Protein AF-A0A9P5HE61-F1 (afdb_monomer)

InterPro domains:
  IPR021838 Protein of unknown function DUF3431 [PF11913] (14-128)

Organism: NCBI:txid595255

Structure (mmCIF, N/CA/C/O backbone):
data_AF-A0A9P5HE61-F1
#
_entry.id   AF-A0A9P5HE61-F1
#
loop_
_atom_site.group_PDB
_atom_site.id
_atom_site.type_symbol
_atom_site.label_atom_id
_atom_site.label_alt_id
_atom_site.label_comp_id
_atom_site.label_asym_id
_atom_site.label_entity_id
_atom_site.label_seq_id
_atom_site.pdbx_PDB_ins_code
_atom_site.Cartn_x
_atom_site.Cartn_y
_atom_site.Cartn_z
_atom_site.occupancy
_atom_site.B_iso_or_equiv
_atom_site.auth_seq_id
_atom_site.auth_comp_id
_atom_site.auth_asym_id
_atom_site.auth_atom_id
_atom_site.pdbx_PDB_model_num
ATOM 1 N N . MET A 1 1 ? -36.624 4.086 20.174 1.00 36.72 1 MET A N 1
ATOM 2 C CA . MET A 1 1 ? -35.809 4.697 19.101 1.00 36.72 1 MET A CA 1
ATOM 3 C C . MET A 1 1 ? -34.463 3.990 19.091 1.00 36.72 1 MET A C 1
ATOM 5 O O . MET A 1 1 ? -33.772 4.055 20.097 1.00 36.72 1 MET A O 1
ATOM 9 N N . LYS A 1 2 ? -34.122 3.234 18.037 1.00 43.03 2 LYS A N 1
ATOM 10 C CA . LYS A 1 2 ? -32.770 2.670 17.900 1.00 43.03 2 LYS A CA 1
ATOM 11 C C . LYS A 1 2 ? -31.849 3.812 17.482 1.00 43.03 2 LYS A C 1
ATOM 13 O O . LYS A 1 2 ? -32.108 4.442 16.460 1.00 43.03 2 LYS A O 1
ATOM 18 N N . ALA A 1 3 ? -30.834 4.103 18.292 1.00 45.00 3 ALA A N 1
ATOM 19 C CA . ALA A 1 3 ? -29.774 5.015 17.899 1.00 45.00 3 ALA A CA 1
ATOM 20 C C . ALA A 1 3 ? -29.178 4.508 16.580 1.00 45.00 3 ALA A C 1
ATOM 22 O O . ALA A 1 3 ? -28.823 3.333 16.465 1.00 45.00 3 ALA A O 1
ATOM 23 N N . CYS A 1 4 ? -29.120 5.377 15.573 1.00 54.44 4 CYS A N 1
ATOM 24 C CA . CYS A 1 4 ? -28.331 5.110 14.385 1.00 54.44 4 CYS A CA 1
ATOM 25 C C . CYS A 1 4 ? -26.876 5.105 14.866 1.00 54.44 4 CYS A C 1
ATOM 27 O O . CYS A 1 4 ? -26.342 6.165 15.189 1.00 54.44 4 CYS A O 1
ATOM 29 N N . LEU A 1 5 ? -26.277 3.921 15.038 1.00 54.44 5 LEU A N 1
ATOM 30 C CA . LEU A 1 5 ? -24.847 3.813 15.317 1.00 54.44 5 LEU A CA 1
ATOM 31 C C . LEU A 1 5 ? -24.134 4.595 14.213 1.00 54.44 5 LEU A C 1
ATOM 33 O O . LEU A 1 5 ? -24.304 4.287 13.031 1.00 54.44 5 LEU A O 1
ATOM 37 N N . ALA A 1 6 ? -23.405 5.646 14.591 1.00 53.69 6 ALA A N 1
ATOM 38 C CA . ALA A 1 6 ? -22.588 6.396 13.653 1.00 53.69 6 ALA A CA 1
ATOM 39 C C . ALA A 1 6 ? -21.708 5.397 12.892 1.00 53.69 6 ALA A C 1
ATOM 41 O O . ALA A 1 6 ? -21.076 4.537 13.510 1.00 53.69 6 ALA A O 1
ATOM 42 N N . ARG A 1 7 ? -21.706 5.466 11.553 1.00 59.59 7 ARG A N 1
ATOM 43 C CA . ARG A 1 7 ? -20.808 4.635 10.745 1.00 59.59 7 ARG A CA 1
ATOM 44 C C . ARG A 1 7 ? -19.387 4.872 11.245 1.00 59.59 7 ARG A C 1
ATOM 46 O O . ARG A 1 7 ? -18.908 6.002 11.187 1.00 59.59 7 ARG A O 1
ATOM 53 N N . ARG A 1 8 ? -18.736 3.816 11.737 1.00 64.06 8 ARG A N 1
ATOM 54 C CA . ARG A 1 8 ? -17.311 3.852 12.061 1.00 64.06 8 ARG A CA 1
ATOM 55 C C . ARG A 1 8 ? -16.571 4.260 10.785 1.00 64.06 8 ARG A C 1
ATOM 57 O O . ARG A 1 8 ? -16.833 3.701 9.719 1.00 64.06 8 ARG A O 1
ATOM 64 N N . ALA A 1 9 ? -15.738 5.292 10.868 1.00 66.88 9 ALA A N 1
ATOM 65 C CA . ALA A 1 9 ? -14.909 5.687 9.742 1.00 66.88 9 ALA A CA 1
ATOM 66 C C . ALA A 1 9 ? -13.843 4.603 9.549 1.00 66.88 9 ALA A C 1
ATOM 68 O O . ALA A 1 9 ? -12.951 4.461 10.379 1.00 66.88 9 ALA A O 1
ATOM 69 N N . ASN A 1 10 ? -13.975 3.824 8.478 1.00 83.50 10 ASN A N 1
ATOM 70 C CA . ASN A 1 10 ? -13.002 2.800 8.114 1.00 83.50 10 ASN A CA 1
ATOM 71 C C . ASN A 1 10 ? -11.831 3.490 7.409 1.00 83.50 10 ASN A C 1
ATOM 73 O O . ASN A 1 10 ? -11.852 3.653 6.180 1.00 83.50 10 ASN A O 1
ATOM 77 N N . TYR A 1 11 ? -10.872 3.979 8.192 1.00 92.00 11 TYR A N 1
ATOM 78 C CA . TYR A 1 11 ? -9.635 4.536 7.656 1.00 92.00 11 TYR A CA 1
ATOM 79 C C . TYR A 1 11 ? -8.771 3.429 7.069 1.00 92.00 11 TYR A C 1
ATOM 81 O O . TYR A 1 11 ? -8.757 2.302 7.565 1.00 92.00 11 TYR A O 1
ATOM 89 N N . VAL A 1 12 ? -8.068 3.761 5.995 1.00 94.50 12 VAL A N 1
ATOM 90 C CA . VAL A 1 12 ? -7.166 2.839 5.315 1.00 94.50 12 VAL A CA 1
ATOM 91 C C . VAL A 1 12 ? -5.730 3.247 5.581 1.00 94.50 12 VAL A C 1
ATOM 93 O O . VAL A 1 12 ? -5.369 4.411 5.408 1.00 94.50 12 VAL A O 1
ATOM 96 N N . THR A 1 13 ? -4.901 2.267 5.916 1.00 96.69 13 THR A N 1
ATOM 97 C CA . THR A 1 13 ? -3.447 2.409 5.886 1.00 96.69 13 THR A CA 1
ATOM 98 C C . THR A 1 13 ? -2.912 1.692 4.656 1.00 96.69 13 THR A C 1
ATOM 100 O O . THR A 1 13 ? -3.112 0.490 4.492 1.00 96.69 13 THR A O 1
ATOM 103 N N . VAL A 1 14 ? -2.249 2.428 3.767 1.00 96.12 14 VAL A N 1
ATOM 104 C CA . VAL A 1 14 ? -1.609 1.887 2.565 1.00 96.12 14 VAL A CA 1
ATOM 105 C C . VAL A 1 14 ? -0.126 1.689 2.839 1.00 96.12 14 VAL A C 1
ATOM 107 O O . VAL A 1 14 ? 0.597 2.659 3.053 1.00 96.12 14 VAL A O 1
ATOM 110 N N . ILE A 1 15 ? 0.319 0.440 2.813 1.00 96.06 15 ILE A N 1
ATOM 111 C CA . ILE A 1 15 ? 1.706 0.032 2.992 1.00 96.06 15 ILE A CA 1
ATOM 112 C C . ILE A 1 15 ? 2.296 -0.205 1.605 1.00 96.06 15 ILE A C 1
ATOM 114 O O . ILE A 1 15 ? 1.890 -1.119 0.881 1.00 96.06 15 ILE A O 1
ATOM 118 N N . VAL A 1 16 ? 3.242 0.652 1.234 1.00 94.00 16 VAL A N 1
ATOM 119 C CA . VAL A 1 16 ? 3.862 0.675 -0.087 1.00 94.00 16 VAL A CA 1
ATOM 120 C C . VAL A 1 16 ? 5.269 0.098 0.002 1.00 94.00 16 VAL A C 1
ATOM 122 O O . VAL A 1 16 ? 6.129 0.659 0.682 1.00 94.00 16 VAL A O 1
ATOM 125 N N . ALA A 1 17 ? 5.505 -0.998 -0.716 1.00 92.50 17 ALA A N 1
ATOM 126 C CA . ALA A 1 17 ? 6.843 -1.507 -0.983 1.00 92.50 17 ALA A CA 1
ATOM 127 C C . ALA A 1 17 ? 7.402 -0.797 -2.218 1.00 92.50 17 ALA A C 1
ATOM 129 O O . ALA A 1 17 ? 6.959 -1.059 -3.330 1.00 92.50 17 ALA A O 1
ATOM 130 N N . ALA A 1 18 ? 8.329 0.135 -2.030 1.00 90.69 18 ALA A N 1
ATOM 131 C CA . ALA A 1 18 ? 8.931 0.918 -3.102 1.00 90.69 18 ALA A CA 1
ATOM 132 C C . ALA A 1 18 ? 10.418 0.586 -3.265 1.00 90.69 18 ALA A C 1
ATOM 134 O O . ALA A 1 18 ? 11.048 0.025 -2.370 1.00 90.69 18 ALA A O 1
ATOM 135 N N . ILE A 1 19 ? 10.990 0.982 -4.394 1.00 88.38 19 ILE A N 1
ATOM 136 C CA . ILE A 1 19 ? 12.438 1.138 -4.578 1.00 88.38 19 ILE A CA 1
ATOM 137 C C . ILE A 1 19 ? 12.780 2.613 -4.796 1.00 88.38 19 ILE A C 1
ATOM 139 O O . ILE A 1 19 ? 11.905 3.431 -5.067 1.00 88.38 19 ILE A O 1
ATOM 143 N N . SER A 1 20 ? 14.055 2.970 -4.699 1.00 87.75 20 SER A N 1
ATOM 144 C CA . SER A 1 20 ? 14.537 4.352 -4.765 1.00 87.75 20 SER A CA 1
ATOM 145 C C . SER A 1 20 ? 14.190 5.079 -6.070 1.00 87.75 20 SER A C 1
ATOM 147 O O . SER A 1 20 ? 14.127 6.307 -6.092 1.00 87.75 20 SER A O 1
ATOM 149 N N . SER A 1 21 ? 13.931 4.339 -7.153 1.00 87.38 21 SER A N 1
ATOM 150 C CA . SER A 1 21 ? 13.478 4.891 -8.434 1.00 87.38 21 SER A CA 1
ATOM 151 C C . SER A 1 21 ? 11.962 5.111 -8.536 1.00 87.38 21 SER A C 1
ATOM 153 O O . SER A 1 21 ? 11.504 5.646 -9.546 1.00 87.38 21 SER A O 1
ATOM 155 N N . ASP A 1 22 ? 11.172 4.677 -7.550 1.00 89.56 22 ASP A N 1
ATOM 156 C CA . ASP A 1 22 ? 9.726 4.900 -7.520 1.00 89.56 22 ASP A CA 1
ATOM 157 C C . ASP A 1 22 ? 9.376 6.323 -7.064 1.00 89.56 22 ASP A C 1
ATOM 159 O O . ASP A 1 22 ? 9.989 6.892 -6.165 1.00 89.56 22 ASP A O 1
ATOM 163 N N . ASP A 1 23 ? 8.311 6.884 -7.639 1.00 91.06 23 ASP A N 1
ATOM 164 C CA . ASP A 1 23 ? 7.772 8.192 -7.253 1.00 91.06 23 ASP A CA 1
ATOM 165 C C . ASP A 1 23 ? 6.576 8.022 -6.301 1.00 91.06 23 ASP A C 1
ATOM 167 O O . ASP A 1 23 ? 5.402 8.149 -6.679 1.00 91.06 23 ASP A O 1
ATOM 171 N N . SER A 1 24 ? 6.882 7.684 -5.047 1.00 89.12 24 SER A N 1
ATOM 172 C CA . SER A 1 24 ? 5.885 7.488 -3.986 1.00 89.12 24 SER A CA 1
ATOM 173 C C . SER A 1 24 ? 5.146 8.784 -3.628 1.00 89.12 24 SER A C 1
ATOM 175 O O . SER A 1 24 ? 3.950 8.749 -3.336 1.00 89.12 24 SER A O 1
ATOM 177 N N . THR A 1 25 ? 5.810 9.939 -3.752 1.00 91.12 25 THR A N 1
ATOM 178 C CA . THR A 1 25 ? 5.201 11.265 -3.539 1.00 91.12 25 THR A CA 1
ATOM 179 C C . THR A 1 25 ? 4.065 11.511 -4.526 1.00 91.12 25 THR A C 1
ATOM 181 O O . THR A 1 25 ? 2.963 11.906 -4.139 1.00 91.12 25 THR A O 1
ATOM 184 N N . LYS A 1 26 ? 4.292 11.241 -5.812 1.00 90.44 26 LYS A N 1
ATOM 185 C CA . LYS A 1 26 ? 3.249 11.385 -6.827 1.00 90.44 26 LYS A CA 1
ATOM 186 C C . LYS A 1 26 ? 2.141 10.354 -6.667 1.00 90.44 26 LYS A C 1
ATOM 188 O O . LYS A 1 26 ? 0.971 10.687 -6.852 1.00 90.44 26 LYS A O 1
ATOM 193 N N . LEU A 1 27 ? 2.481 9.121 -6.284 1.00 90.56 27 LEU A N 1
ATOM 194 C CA . LEU A 1 27 ? 1.485 8.098 -5.956 1.00 90.56 27 LEU A CA 1
ATOM 195 C C . LEU A 1 27 ? 0.567 8.571 -4.820 1.00 90.56 27 LEU A C 1
ATOM 197 O O . LEU A 1 27 ? -0.652 8.453 -4.946 1.00 90.56 27 LEU A O 1
ATOM 201 N N . HIS A 1 28 ? 1.129 9.153 -3.755 1.00 91.50 28 HIS A N 1
ATOM 202 C CA . HIS A 1 28 ? 0.364 9.752 -2.661 1.00 91.50 28 HIS A CA 1
ATOM 203 C C . HIS A 1 28 ? -0.613 10.818 -3.169 1.00 91.50 28 HIS A C 1
ATOM 205 O O . HIS A 1 28 ? -1.818 10.706 -2.942 1.00 91.50 28 HIS A O 1
ATOM 211 N N . GLN A 1 29 ? -0.119 11.800 -3.925 1.00 91.62 29 GLN A N 1
ATOM 212 C CA . GLN A 1 29 ? -0.931 12.907 -4.445 1.00 91.62 29 GLN A CA 1
ATOM 213 C C . GLN A 1 29 ? -2.101 12.426 -5.315 1.00 91.62 29 GLN A C 1
ATOM 215 O O . GLN A 1 29 ? -3.211 12.944 -5.218 1.00 91.62 29 GLN A O 1
ATOM 220 N N . GLU A 1 30 ? -1.872 11.420 -6.157 1.00 92.50 30 GLU A N 1
ATOM 221 C CA . GLU A 1 30 ? -2.879 10.927 -7.100 1.00 92.50 30 GLU A CA 1
ATOM 222 C C . GLU A 1 30 ? -3.871 9.939 -6.481 1.00 92.50 30 GLU A C 1
ATOM 224 O O . GLU A 1 30 ? -4.972 9.763 -7.005 1.00 92.50 30 GLU A O 1
ATOM 229 N N . SER A 1 31 ? -3.497 9.273 -5.385 1.00 90.38 31 SER A N 1
ATOM 230 C CA . SER A 1 31 ? -4.354 8.288 -4.715 1.00 90.38 31 SER A CA 1
ATOM 231 C C . SER A 1 31 ? -5.632 8.905 -4.138 1.00 90.38 31 SER A C 1
ATOM 233 O O . SER A 1 31 ? -6.655 8.226 -4.017 1.00 90.38 31 SER A O 1
ATOM 235 N N . GLY A 1 32 ? -5.603 10.204 -3.818 1.00 88.06 32 GLY A N 1
ATOM 236 C CA . GLY A 1 32 ? -6.736 10.903 -3.219 1.00 88.06 32 GLY A CA 1
ATOM 237 C C . GLY A 1 32 ? -7.160 10.285 -1.886 1.00 88.06 32 GLY A C 1
ATOM 238 O O . GLY A 1 32 ? -8.360 10.188 -1.627 1.00 88.06 32 GLY A O 1
ATOM 239 N N . LEU A 1 33 ? -6.187 9.821 -1.089 1.00 91.75 33 LEU A N 1
ATOM 240 C CA . LEU A 1 33 ? -6.414 9.354 0.279 1.00 91.75 33 LEU A CA 1
ATOM 241 C C . LEU A 1 33 ? -7.247 10.381 1.049 1.00 91.75 33 LEU A C 1
ATOM 243 O O . LEU A 1 33 ? -7.017 11.590 0.959 1.00 91.75 33 LEU A O 1
ATOM 247 N N . ARG A 1 34 ? -8.263 9.898 1.766 1.00 90.12 34 ARG A N 1
ATOM 248 C CA . ARG A 1 34 ? -9.191 10.766 2.494 1.00 90.12 34 ARG A CA 1
ATOM 249 C C . ARG A 1 34 ? -8.506 11.281 3.753 1.00 90.12 34 ARG A C 1
ATOM 251 O O . ARG A 1 34 ? -7.555 10.685 4.250 1.00 90.12 34 ARG A O 1
ATOM 258 N N . THR A 1 35 ? -9.046 12.351 4.327 1.00 88.69 35 THR A N 1
ATOM 259 C CA . THR A 1 35 ? -8.633 12.805 5.657 1.00 88.69 35 THR A CA 1
ATOM 260 C C . THR A 1 35 ? -8.749 11.655 6.662 1.00 88.69 35 THR A C 1
ATOM 262 O O . THR A 1 35 ? -9.840 11.122 6.855 1.00 88.69 35 THR A O 1
ATOM 265 N N . GLY A 1 36 ? -7.627 11.289 7.286 1.00 89.75 36 GLY A N 1
ATOM 266 C CA . GLY A 1 36 ? -7.514 10.181 8.241 1.00 89.75 36 GLY A CA 1
ATOM 267 C C . GLY A 1 36 ? -6.980 8.872 7.650 1.00 89.75 36 GLY A C 1
ATOM 268 O O . GLY A 1 36 ? -6.517 8.027 8.411 1.00 89.75 36 GLY A O 1
ATOM 269 N N . ASP A 1 37 ? -6.971 8.710 6.323 1.00 93.88 37 ASP A N 1
ATOM 270 C CA . ASP A 1 37 ? -6.235 7.614 5.690 1.00 93.88 37 ASP A CA 1
ATOM 271 C C . ASP A 1 37 ? -4.719 7.907 5.724 1.00 93.88 37 ASP A C 1
ATOM 273 O O . ASP A 1 37 ? -4.291 9.064 5.699 1.00 93.88 37 ASP A O 1
ATOM 277 N N . THR A 1 38 ? -3.895 6.858 5.773 1.00 94.56 38 THR A N 1
ATOM 278 C CA . THR A 1 38 ? -2.433 6.961 5.926 1.00 94.56 38 THR A CA 1
ATOM 279 C C . THR A 1 38 ? -1.707 6.220 4.806 1.00 94.56 38 THR A C 1
ATOM 281 O O . THR A 1 38 ? -2.174 5.187 4.329 1.00 94.56 38 THR A O 1
ATOM 284 N N . GLN A 1 39 ? -0.538 6.723 4.403 1.00 94.00 39 GLN A N 1
ATOM 285 C CA . GLN A 1 39 ? 0.398 6.007 3.539 1.00 94.00 39 GLN A CA 1
ATOM 286 C C . GLN A 1 39 ? 1.737 5.838 4.255 1.00 94.00 39 GLN A C 1
ATOM 288 O O . GLN A 1 39 ? 2.300 6.812 4.747 1.00 94.00 39 GLN A O 1
ATOM 293 N N . ILE A 1 40 ? 2.241 4.608 4.278 1.00 93.94 40 ILE A N 1
ATOM 294 C CA . ILE A 1 40 ? 3.536 4.236 4.844 1.00 93.94 40 ILE A CA 1
ATOM 295 C C . ILE A 1 40 ? 4.360 3.642 3.708 1.00 93.94 40 ILE A C 1
ATOM 297 O O . ILE A 1 40 ? 3.906 2.723 3.029 1.00 93.94 40 ILE A O 1
ATOM 301 N N . VAL A 1 41 ? 5.551 4.187 3.477 1.00 92.12 41 VAL A N 1
ATOM 302 C CA . VAL A 1 41 ? 6.407 3.804 2.351 1.00 92.12 41 VAL A CA 1
ATOM 303 C C . VAL A 1 41 ? 7.704 3.232 2.893 1.00 92.12 41 VAL A C 1
ATOM 305 O O . VAL A 1 41 ? 8.440 3.928 3.587 1.00 92.12 41 VAL A O 1
ATOM 308 N N . TYR A 1 42 ? 7.992 1.985 2.537 1.00 90.38 42 TYR A N 1
ATOM 309 C CA . TYR A 1 42 ? 9.291 1.364 2.765 1.00 90.38 42 TYR A CA 1
ATOM 310 C C . TYR A 1 42 ? 10.067 1.354 1.451 1.00 90.38 42 TYR A C 1
ATOM 312 O O . TYR A 1 42 ? 9.522 0.963 0.417 1.00 90.38 42 TYR A O 1
ATOM 320 N N . VAL A 1 43 ? 11.333 1.770 1.488 1.00 88.50 43 VAL A N 1
ATOM 321 C CA . VAL A 1 43 ? 12.210 1.820 0.310 1.00 88.50 43 VAL A CA 1
ATOM 322 C C . VAL A 1 43 ? 13.209 0.672 0.395 1.00 88.50 43 VAL A C 1
ATOM 324 O O . VAL A 1 43 ? 14.144 0.697 1.187 1.00 88.50 43 VAL A O 1
ATOM 327 N N . ALA A 1 44 ? 12.976 -0.372 -0.392 1.00 84.94 44 ALA A N 1
ATOM 328 C CA . ALA A 1 44 ? 13.544 -1.694 -0.162 1.00 84.94 44 ALA A CA 1
ATOM 329 C C . ALA A 1 44 ? 15.009 -1.864 -0.605 1.00 84.94 44 ALA A C 1
ATOM 331 O O . ALA A 1 44 ? 15.647 -2.859 -0.253 1.00 84.94 44 ALA A O 1
ATOM 332 N N . ASP A 1 45 ? 15.529 -0.922 -1.392 1.00 84.94 45 ASP A N 1
ATOM 333 C CA . ASP A 1 45 ? 16.908 -0.847 -1.886 1.00 84.94 45 ASP A CA 1
ATOM 334 C C . ASP A 1 45 ? 17.721 0.271 -1.208 1.00 84.94 45 ASP A C 1
ATOM 336 O O . ASP A 1 45 ? 18.856 0.534 -1.607 1.00 84.94 45 ASP A O 1
ATOM 340 N N . GLN A 1 46 ? 17.168 0.914 -0.173 1.00 79.44 46 GLN A N 1
ATOM 341 C CA . GLN A 1 46 ? 17.887 1.880 0.649 1.00 79.44 46 GLN A CA 1
ATOM 342 C C . GLN A 1 46 ? 18.163 1.292 2.040 1.00 79.44 46 GLN A C 1
ATOM 344 O O . GLN A 1 46 ? 17.225 0.950 2.755 1.00 79.44 46 GLN A O 1
ATOM 349 N N . PRO A 1 47 ? 19.445 1.148 2.427 1.00 59.97 47 PRO A N 1
ATOM 350 C CA . PRO A 1 47 ? 19.825 0.506 3.685 1.00 59.97 47 PRO A CA 1
ATOM 351 C C . PRO A 1 47 ? 19.552 1.376 4.919 1.00 59.97 47 PRO A C 1
ATOM 353 O O . PRO A 1 47 ? 19.483 0.848 6.026 1.00 59.97 47 PRO A O 1
ATOM 356 N N . ASP A 1 48 ? 19.390 2.689 4.739 1.00 63.19 48 ASP A N 1
ATOM 357 C CA . ASP A 1 48 ? 19.128 3.615 5.833 1.00 63.19 48 ASP A CA 1
ATOM 358 C C . ASP A 1 48 ? 17.629 3.831 6.022 1.00 63.19 48 ASP A C 1
ATOM 360 O O . ASP A 1 48 ? 16.890 4.124 5.079 1.00 63.19 48 ASP A O 1
ATOM 364 N N . ALA A 1 49 ? 17.201 3.737 7.280 1.00 59.81 49 ALA A N 1
ATOM 365 C CA . ALA A 1 49 ? 15.838 3.987 7.709 1.00 59.81 49 ALA A CA 1
ATOM 366 C C . ALA A 1 49 ? 15.472 5.462 7.499 1.00 59.81 49 ALA A C 1
ATOM 368 O O . ALA A 1 49 ? 15.545 6.273 8.427 1.00 59.81 49 ALA A O 1
ATOM 369 N N . GLN A 1 50 ? 15.047 5.836 6.292 1.00 57.19 50 GLN A N 1
ATOM 370 C CA . GLN A 1 50 ? 14.349 7.103 6.130 1.00 57.19 50 GLN A CA 1
ATOM 371 C C . GLN A 1 50 ? 13.113 7.056 7.038 1.00 57.19 50 GLN A C 1
ATOM 373 O O . GLN A 1 50 ? 12.258 6.182 6.911 1.00 57.19 50 GLN A O 1
ATOM 378 N N . ASN A 1 51 ? 13.051 7.973 8.006 1.00 62.84 51 ASN A N 1
ATOM 379 C CA . ASN A 1 51 ? 11.955 8.088 8.974 1.00 62.84 51 ASN A CA 1
ATOM 380 C C . ASN A 1 51 ? 11.764 6.871 9.906 1.00 62.84 51 ASN A C 1
ATOM 382 O O . ASN A 1 51 ? 10.655 6.631 10.374 1.00 62.84 51 ASN A O 1
ATOM 386 N N . GLY A 1 52 ? 12.825 6.105 10.192 1.00 68.31 52 GLY A N 1
ATOM 387 C CA . GLY A 1 52 ? 12.760 4.966 11.124 1.00 68.31 52 GLY A CA 1
ATOM 388 C C . GLY A 1 52 ? 12.150 3.685 10.539 1.00 68.31 52 GLY A C 1
ATOM 389 O O . GLY A 1 52 ? 12.026 2.694 11.251 1.00 68.31 52 GLY A O 1
ATOM 390 N N . LEU A 1 53 ? 11.822 3.676 9.245 1.00 77.00 53 LEU A N 1
ATOM 391 C CA . LEU A 1 53 ? 11.290 2.518 8.526 1.00 77.00 53 LEU A CA 1
ATOM 392 C C . LEU A 1 53 ? 12.442 1.715 7.909 1.00 77.00 53 LEU A C 1
ATOM 394 O O . LEU A 1 53 ? 12.691 1.780 6.707 1.00 77.00 53 LEU A O 1
ATOM 398 N N . SER A 1 54 ? 13.190 1.005 8.756 1.00 77.94 54 SER A N 1
ATOM 399 C CA . SER A 1 54 ? 14.254 0.104 8.298 1.00 77.94 54 SER A CA 1
ATOM 400 C C . SER A 1 54 ? 13.682 -1.250 7.906 1.00 77.94 54 SER A C 1
ATOM 402 O O . SER A 1 54 ? 12.794 -1.764 8.584 1.00 77.94 54 SER A O 1
ATOM 404 N N . LEU A 1 55 ? 14.240 -1.866 6.867 1.00 79.06 55 LEU A N 1
ATOM 405 C CA . LEU A 1 55 ? 14.019 -3.282 6.612 1.00 79.06 55 LEU A CA 1
ATOM 406 C C . LEU A 1 55 ? 15.207 -4.085 7.151 1.00 79.06 55 LEU A C 1
ATOM 408 O O . LEU A 1 55 ? 16.358 -3.684 6.955 1.00 79.06 55 LEU A O 1
ATOM 412 N N . PRO A 1 56 ? 14.974 -5.261 7.759 1.00 75.94 56 PRO A N 1
ATOM 413 C CA . PRO A 1 56 ? 16.030 -6.260 7.846 1.00 75.94 56 PRO A CA 1
ATOM 414 C C . PRO A 1 56 ? 16.491 -6.630 6.428 1.00 75.94 56 PRO A C 1
ATOM 416 O O . PRO A 1 56 ? 15.837 -6.285 5.441 1.00 75.94 56 PRO A O 1
ATOM 419 N N . GLN A 1 57 ? 17.615 -7.344 6.310 1.00 78.81 57 GLN A N 1
ATOM 420 C CA . GLN A 1 57 ? 18.184 -7.711 5.010 1.00 78.81 57 GLN A CA 1
ATOM 421 C C . GLN A 1 57 ? 17.097 -8.181 4.026 1.00 78.81 57 GLN A C 1
ATOM 423 O O . GLN A 1 57 ? 16.396 -9.166 4.270 1.00 78.81 57 GLN A O 1
ATOM 428 N N . ASN A 1 58 ? 16.962 -7.468 2.907 1.00 76.38 58 ASN A N 1
ATOM 429 C CA . ASN A 1 58 ? 15.886 -7.703 1.959 1.00 76.38 58 ASN A CA 1
ATOM 430 C C . ASN A 1 58 ? 16.116 -9.008 1.168 1.00 76.38 58 ASN A C 1
ATOM 432 O O . ASN A 1 58 ? 16.795 -9.016 0.143 1.00 76.38 58 ASN A O 1
ATOM 436 N N . LYS A 1 59 ? 15.560 -10.124 1.660 1.00 78.25 59 LYS A N 1
ATOM 437 C CA . LYS A 1 59 ? 15.636 -11.464 1.039 1.00 78.25 59 LYS A CA 1
ATOM 438 C C . LYS A 1 59 ? 14.361 -11.876 0.282 1.00 78.25 59 LYS A C 1
ATOM 440 O O . LYS A 1 59 ? 14.288 -12.992 -0.222 1.00 78.25 59 LYS A O 1
ATOM 445 N N . GLY A 1 60 ? 13.364 -10.993 0.193 1.00 75.62 60 GLY A N 1
ATOM 446 C CA . GLY A 1 60 ? 12.023 -11.310 -0.326 1.00 75.62 60 GLY A CA 1
ATOM 447 C C . GLY A 1 60 ? 11.338 -10.177 -1.095 1.00 75.62 60 GLY A C 1
ATOM 448 O O . GLY A 1 60 ? 10.141 -10.263 -1.360 1.00 75.62 60 GLY A O 1
ATOM 449 N N . ASN A 1 61 ? 12.074 -9.126 -1.464 1.00 81.94 61 ASN A N 1
ATOM 450 C CA . ASN A 1 61 ? 11.569 -7.944 -2.167 1.00 81.94 61 ASN A CA 1
ATOM 451 C C . ASN A 1 61 ? 10.364 -7.322 -1.432 1.00 81.94 61 ASN A C 1
ATOM 453 O O . ASN A 1 61 ? 10.458 -6.987 -0.253 1.00 81.94 61 ASN A O 1
ATOM 457 N N . GLU A 1 62 ? 9.216 -7.208 -2.102 1.00 83.81 62 GLU A N 1
ATOM 458 C CA . GLU A 1 62 ? 7.971 -6.673 -1.537 1.00 83.81 62 GLU A CA 1
ATOM 459 C C . GLU A 1 62 ? 7.501 -7.439 -0.291 1.00 83.81 62 GLU A C 1
ATOM 461 O O . GLU A 1 62 ? 6.992 -6.839 0.653 1.00 83.81 62 GLU A O 1
ATOM 466 N N . ALA A 1 63 ? 7.711 -8.760 -0.248 1.00 85.06 63 ALA A N 1
ATOM 467 C CA . ALA A 1 63 ? 7.260 -9.580 0.873 1.00 85.06 63 ALA A CA 1
ATOM 468 C C . ALA A 1 63 ? 7.958 -9.198 2.186 1.00 85.06 63 ALA A C 1
ATOM 470 O O . ALA A 1 63 ? 7.334 -9.253 3.244 1.00 85.06 63 ALA A O 1
ATOM 471 N N . MET A 1 64 ? 9.222 -8.760 2.120 1.00 87.62 64 MET A N 1
ATOM 472 C CA . MET A 1 64 ? 9.948 -8.309 3.310 1.00 87.62 64 MET A CA 1
ATOM 473 C C . MET A 1 64 ? 9.309 -7.068 3.916 1.00 87.62 64 MET A C 1
ATOM 475 O O . MET A 1 64 ? 9.131 -7.016 5.125 1.00 87.62 64 MET A O 1
ATOM 479 N N . VAL A 1 65 ? 8.896 -6.111 3.083 1.00 90.19 65 VAL A N 1
ATOM 480 C CA . VAL A 1 65 ? 8.208 -4.897 3.538 1.00 90.19 65 VAL A CA 1
ATOM 481 C C . VAL A 1 65 ? 6.932 -5.242 4.299 1.00 90.19 65 VAL A C 1
ATOM 483 O O . VAL A 1 65 ? 6.715 -4.759 5.409 1.00 90.19 65 VAL A O 1
ATOM 486 N N . TYR A 1 66 ? 6.086 -6.087 3.709 1.00 92.50 66 TYR A N 1
ATOM 487 C CA . TYR A 1 66 ? 4.782 -6.398 4.291 1.00 92.50 66 TYR A CA 1
ATOM 488 C C . TYR A 1 66 ? 4.918 -7.171 5.605 1.00 92.50 66 TYR A C 1
ATOM 490 O O . TYR A 1 66 ? 4.238 -6.849 6.577 1.00 92.50 66 TYR A O 1
ATOM 498 N N . LEU A 1 67 ? 5.820 -8.156 5.654 1.00 92.00 67 LEU A N 1
ATOM 499 C CA . LEU A 1 67 ? 6.066 -8.935 6.866 1.00 92.00 67 LEU A CA 1
ATOM 500 C C . LEU A 1 67 ? 6.688 -8.084 7.976 1.00 92.00 67 LEU A C 1
ATOM 502 O O . LEU A 1 67 ? 6.244 -8.181 9.116 1.00 92.00 67 LEU A O 1
ATOM 506 N N . THR A 1 68 ? 7.653 -7.217 7.654 1.00 90.19 68 THR A N 1
ATOM 507 C CA . THR A 1 68 ? 8.235 -6.281 8.626 1.00 90.19 68 THR A CA 1
ATOM 508 C C . THR A 1 68 ? 7.165 -5.371 9.218 1.00 90.19 68 THR A C 1
ATOM 510 O O . THR A 1 68 ? 7.057 -5.289 10.436 1.00 90.19 68 THR A O 1
ATOM 513 N N . TYR A 1 69 ? 6.299 -4.777 8.389 1.00 93.19 69 TYR A N 1
ATOM 514 C CA . TYR A 1 69 ? 5.205 -3.946 8.893 1.00 93.19 69 TYR A CA 1
ATOM 515 C C . TYR A 1 69 ? 4.292 -4.705 9.867 1.00 93.19 69 TYR A C 1
ATOM 517 O O . TYR A 1 69 ? 3.980 -4.193 10.941 1.00 93.19 69 TYR A O 1
ATOM 525 N N . LEU A 1 70 ? 3.880 -5.924 9.499 1.00 93.56 70 LEU A N 1
ATOM 526 C CA . LEU A 1 70 ? 3.005 -6.756 10.328 1.00 93.56 70 LEU A CA 1
ATOM 527 C C . LEU A 1 70 ? 3.646 -7.126 11.668 1.00 93.56 70 LEU A C 1
ATOM 529 O O . LEU A 1 70 ? 2.953 -7.127 12.679 1.00 93.56 70 LEU A O 1
ATOM 533 N N . ILE A 1 71 ? 4.945 -7.433 11.675 1.00 90.81 71 ILE A N 1
ATOM 534 C CA . ILE A 1 71 ? 5.690 -7.764 12.895 1.00 90.81 71 ILE A CA 1
ATOM 535 C C . ILE A 1 71 ? 5.817 -6.530 13.790 1.00 90.81 71 ILE A C 1
ATOM 537 O O . ILE A 1 71 ? 5.464 -6.593 14.966 1.00 90.81 71 ILE A O 1
ATOM 541 N N . ASP A 1 72 ? 6.251 -5.401 13.231 1.00 90.06 72 ASP A N 1
ATOM 542 C CA . ASP A 1 72 ? 6.524 -4.178 13.994 1.00 90.06 72 ASP A CA 1
ATOM 543 C C . ASP A 1 72 ? 5.254 -3.561 14.603 1.00 90.06 72 ASP A C 1
ATOM 545 O O . ASP A 1 72 ? 5.317 -2.867 15.618 1.00 90.06 72 ASP A O 1
ATOM 549 N N . HIS A 1 73 ? 4.092 -3.812 13.992 1.00 92.75 73 HIS A N 1
ATOM 550 C CA . HIS A 1 73 ? 2.809 -3.225 14.388 1.00 92.75 73 HIS A CA 1
ATOM 551 C C . HIS A 1 73 ? 1.802 -4.262 14.890 1.00 92.75 73 HIS A C 1
ATOM 553 O O . HIS A 1 73 ? 0.624 -3.929 15.002 1.00 92.75 73 HIS A O 1
ATOM 559 N N . TYR A 1 74 ? 2.226 -5.495 15.190 1.00 91.56 74 TYR A N 1
ATOM 560 C CA . TYR A 1 74 ? 1.330 -6.624 15.476 1.00 91.56 74 TYR A CA 1
ATOM 561 C C . TYR A 1 74 ? 0.261 -6.306 16.535 1.00 91.56 74 TYR A C 1
ATOM 563 O O . TYR A 1 74 ? -0.919 -6.601 16.348 1.00 91.56 74 TYR A O 1
ATOM 571 N N . ASP A 1 75 ? 0.658 -5.627 17.611 1.00 92.88 75 ASP A N 1
ATOM 572 C CA . ASP A 1 75 ? -0.243 -5.267 18.711 1.00 92.88 75 ASP A CA 1
ATOM 573 C C . ASP A 1 75 ? -1.210 -4.120 18.363 1.00 92.88 75 ASP A C 1
ATOM 575 O O . ASP A 1 75 ? -2.205 -3.913 19.056 1.00 92.88 75 ASP A O 1
ATOM 579 N N . ASN A 1 76 ? -0.932 -3.360 17.299 1.00 93.00 76 ASN A N 1
ATOM 580 C CA . ASN A 1 76 ? -1.631 -2.125 16.935 1.00 93.00 76 ASN A CA 1
ATOM 581 C C . ASN A 1 76 ? -1.922 -2.035 15.426 1.00 93.00 76 ASN A C 1
ATOM 583 O O . ASN A 1 76 ? -1.763 -0.974 14.812 1.00 93.00 76 ASN A O 1
ATOM 587 N N . LEU A 1 77 ? -2.342 -3.143 14.811 1.00 92.88 77 LEU A N 1
ATOM 588 C CA . LEU A 1 77 ? -2.640 -3.172 13.379 1.00 92.88 77 LEU A CA 1
ATOM 589 C C . LEU A 1 77 ? -3.855 -2.284 13.027 1.00 92.88 77 LEU A C 1
ATOM 591 O O . LEU A 1 77 ? -4.874 -2.322 13.725 1.00 92.88 77 LEU A O 1
ATOM 595 N N . PRO A 1 78 ? -3.795 -1.517 11.920 1.00 92.75 78 PRO A N 1
ATOM 596 C CA . PRO A 1 78 ? -4.949 -0.787 11.402 1.00 92.75 78 PRO A CA 1
ATOM 597 C C . PRO A 1 78 ? -6.122 -1.710 11.047 1.00 92.75 78 PRO A C 1
ATOM 599 O O . PRO A 1 78 ? -5.929 -2.837 10.597 1.00 92.75 78 PRO A O 1
ATOM 602 N N . GLU A 1 79 ? -7.351 -1.193 11.156 1.00 89.69 79 GLU A N 1
ATOM 603 C CA . GLU A 1 79 ? -8.577 -1.942 10.822 1.00 89.69 79 GLU A CA 1
ATOM 604 C C . GLU A 1 79 ? -8.624 -2.354 9.340 1.00 89.69 79 GLU A C 1
ATOM 606 O O . GLU A 1 79 ? -9.108 -3.437 9.013 1.00 89.69 79 GLU A O 1
ATOM 611 N N . VAL A 1 80 ? -8.093 -1.512 8.441 1.00 93.38 80 VAL A N 1
ATOM 612 C CA . VAL A 1 80 ? -7.942 -1.821 7.014 1.00 93.38 80 VAL A CA 1
ATOM 613 C C . VAL A 1 80 ? -6.527 -1.488 6.553 1.00 93.38 80 VAL A C 1
ATOM 615 O O . VAL A 1 80 ? -6.113 -0.328 6.544 1.00 93.38 80 VAL A O 1
ATOM 618 N N . MET A 1 81 ? -5.807 -2.517 6.113 1.00 95.56 81 MET A N 1
ATOM 619 C CA . MET A 1 81 ? -4.462 -2.418 5.549 1.00 95.56 81 MET A CA 1
ATOM 620 C C . MET A 1 81 ? -4.483 -2.765 4.061 1.00 95.56 81 MET A C 1
ATOM 622 O O . MET A 1 81 ? -5.155 -3.707 3.641 1.00 95.56 81 MET A O 1
ATOM 626 N N . VAL A 1 82 ? -3.733 -2.013 3.259 1.00 94.62 82 VAL A N 1
ATOM 627 C CA . VAL A 1 82 ? -3.585 -2.232 1.817 1.00 94.62 82 VAL A CA 1
ATOM 628 C C . VAL A 1 82 ? -2.110 -2.395 1.503 1.00 94.62 82 VAL A C 1
ATOM 630 O O . VAL A 1 82 ? -1.351 -1.443 1.632 1.00 94.62 82 VAL A O 1
ATOM 633 N N . PHE A 1 83 ? -1.719 -3.588 1.067 1.00 94.06 83 PHE A N 1
ATOM 634 C CA . PHE A 1 83 ? -0.349 -3.892 0.659 1.00 94.06 83 PHE A CA 1
ATOM 635 C C . PHE A 1 83 ? -0.212 -3.758 -0.855 1.00 94.06 83 PHE A C 1
ATOM 637 O O . PHE A 1 83 ? -1.011 -4.330 -1.603 1.00 94.06 83 PHE A O 1
ATOM 644 N N . MET A 1 84 ? 0.775 -2.987 -1.311 1.00 90.56 84 MET A N 1
ATOM 645 C CA . MET A 1 84 ? 1.012 -2.791 -2.739 1.00 90.56 84 MET A CA 1
ATOM 646 C C . MET A 1 84 ? 2.450 -2.395 -3.073 1.00 90.56 84 MET A C 1
ATOM 648 O O . MET A 1 84 ? 3.152 -1.780 -2.271 1.00 90.56 84 MET A O 1
ATOM 652 N N . HIS A 1 85 ? 2.842 -2.676 -4.314 1.00 89.88 85 HIS A N 1
ATOM 653 C CA . HIS A 1 85 ? 4.103 -2.213 -4.882 1.00 89.88 85 HIS A CA 1
ATOM 654 C C . HIS A 1 85 ? 4.051 -0.723 -5.270 1.00 89.88 85 HIS A C 1
ATOM 656 O O . HIS A 1 85 ? 3.007 -0.204 -5.679 1.00 89.88 85 HIS A O 1
ATOM 662 N N . GLY A 1 86 ? 5.196 -0.044 -5.183 1.00 86.38 86 GLY A N 1
ATOM 663 C CA . GLY A 1 86 ? 5.367 1.398 -5.382 1.00 86.38 86 GLY A CA 1
ATOM 664 C C . GLY A 1 86 ? 5.206 1.888 -6.820 1.00 86.38 86 GLY A C 1
ATOM 665 O O . GLY A 1 86 ? 4.973 3.081 -7.037 1.00 86.38 86 GLY A O 1
ATOM 666 N N . HIS A 1 87 ? 5.244 0.996 -7.818 1.00 85.19 87 HIS A N 1
ATOM 667 C CA . HIS A 1 87 ? 5.067 1.397 -9.214 1.00 85.19 87 HIS A CA 1
ATOM 668 C C . HIS A 1 87 ? 3.730 2.111 -9.428 1.00 85.19 87 HIS A C 1
ATOM 670 O O . HIS A 1 87 ? 2.653 1.546 -9.236 1.00 85.19 87 HIS A O 1
ATOM 676 N N . ARG A 1 88 ? 3.784 3.331 -9.966 1.00 84.69 88 ARG A N 1
ATOM 677 C CA . ARG A 1 88 ? 2.595 4.127 -10.306 1.00 84.69 88 ARG A CA 1
ATOM 678 C C . ARG A 1 88 ? 1.682 3.440 -11.330 1.00 84.69 88 ARG A C 1
ATOM 680 O O . ARG A 1 88 ? 0.456 3.567 -11.271 1.00 84.69 88 ARG A O 1
ATOM 687 N N . THR A 1 89 ? 2.260 2.732 -12.299 1.00 82.94 89 THR A N 1
ATOM 688 C 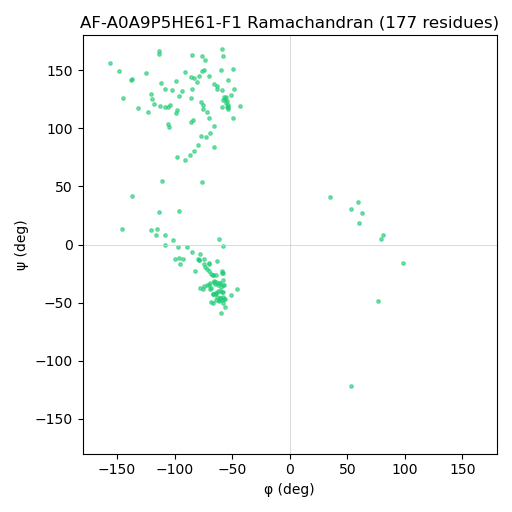CA . THR A 1 89 ? 1.531 1.934 -13.296 1.00 82.94 89 THR A CA 1
ATOM 689 C C . THR A 1 89 ? 2.327 0.682 -13.623 1.00 82.94 89 THR A C 1
ATOM 691 O O . THR A 1 89 ? 3.488 0.777 -14.003 1.00 82.94 89 THR A O 1
ATOM 694 N N . THR A 1 90 ? 1.713 -0.492 -13.496 1.00 77.38 90 THR A N 1
ATOM 695 C CA . THR A 1 90 ? 2.421 -1.771 -13.659 1.00 77.38 90 THR A CA 1
ATOM 696 C C . THR A 1 90 ? 1.512 -2.853 -14.226 1.00 77.38 90 THR A C 1
ATOM 698 O O . THR A 1 90 ? 0.302 -2.862 -14.016 1.00 77.38 90 THR A O 1
ATOM 701 N N . TRP A 1 91 ? 2.092 -3.787 -14.976 1.00 72.62 91 TRP A N 1
ATOM 702 C CA . TRP A 1 91 ? 1.369 -4.871 -15.644 1.00 72.62 91 TRP A CA 1
ATOM 703 C C . TRP A 1 91 ? 0.565 -5.761 -14.685 1.00 72.62 91 TRP A C 1
ATOM 705 O O . TRP A 1 91 ? -0.405 -6.378 -15.121 1.00 72.62 91 TRP A O 1
ATOM 715 N N . HIS A 1 92 ? 0.950 -5.823 -13.407 1.00 69.38 92 HIS A N 1
ATOM 716 C CA . HIS A 1 92 ? 0.278 -6.635 -12.395 1.00 69.38 92 HIS A CA 1
ATOM 717 C C . HIS A 1 92 ? -0.867 -5.929 -11.655 1.00 69.38 92 HIS A C 1
ATOM 719 O O . HIS A 1 92 ? -1.551 -6.574 -10.866 1.00 69.38 92 HIS A O 1
ATOM 725 N N . ASN A 1 93 ? -1.125 -4.653 -11.950 1.00 78.12 93 ASN A N 1
ATOM 726 C CA . ASN A 1 93 ? -2.265 -3.919 -11.409 1.00 78.12 93 ASN A CA 1
ATOM 727 C C . ASN A 1 93 ? -3.542 -4.133 -12.223 1.00 78.12 93 ASN A C 1
ATOM 729 O O . ASN A 1 93 ? -3.508 -4.496 -13.399 1.00 78.12 93 ASN A O 1
ATOM 733 N N . ASN A 1 94 ? -4.670 -3.785 -11.605 1.00 76.19 94 ASN A N 1
ATOM 734 C CA . ASN A 1 94 ? -6.000 -3.916 -12.179 1.00 76.19 94 ASN A CA 1
ATOM 735 C C . ASN A 1 94 ? -6.130 -3.228 -13.555 1.00 76.19 94 ASN A C 1
ATOM 737 O O . ASN A 1 94 ? -6.025 -2.002 -13.681 1.00 76.19 94 ASN A O 1
ATOM 741 N N . ALA A 1 95 ? -6.395 -4.020 -14.594 1.00 79.25 95 ALA A N 1
ATOM 742 C CA . ALA A 1 95 ? -6.511 -3.557 -15.971 1.00 79.25 95 ALA A CA 1
ATOM 743 C C . ALA A 1 95 ? -7.706 -2.611 -16.177 1.00 79.25 95 ALA A C 1
ATOM 745 O O . ALA A 1 95 ? -7.595 -1.652 -16.943 1.00 79.25 95 ALA A O 1
ATOM 746 N N . LEU A 1 96 ? -8.815 -2.821 -15.454 1.00 82.75 96 LEU A N 1
ATOM 747 C CA . LEU A 1 96 ? -9.992 -1.940 -15.504 1.00 82.75 96 LEU A CA 1
ATOM 748 C C . LEU A 1 96 ? -9.689 -0.555 -14.922 1.00 82.75 96 LEU A C 1
ATOM 750 O O . LEU A 1 96 ? -10.288 0.436 -15.331 1.00 82.75 96 LEU A O 1
ATOM 754 N N . LEU A 1 97 ? -8.710 -0.472 -14.019 1.00 8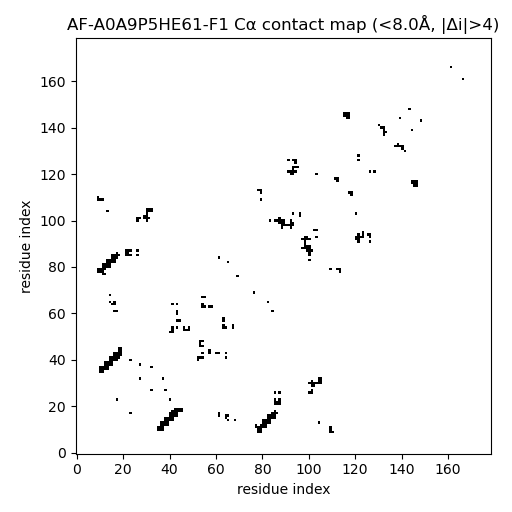5.88 97 LEU A N 1
ATOM 755 C CA . LEU A 1 97 ? -8.211 0.778 -13.444 1.00 85.88 97 LEU A CA 1
ATOM 756 C C . LEU A 1 97 ? -6.960 1.283 -14.168 1.00 85.88 97 LEU A C 1
ATOM 758 O O . LEU A 1 97 ? -6.109 1.942 -13.573 1.00 85.88 97 LEU A O 1
ATOM 762 N N . ARG A 1 98 ? -6.828 0.963 -15.463 1.00 87.56 98 ARG A N 1
ATOM 763 C CA . ARG A 1 98 ? -5.701 1.379 -16.315 1.00 87.56 98 ARG A CA 1
ATOM 764 C C . ARG A 1 98 ? -4.342 1.017 -15.709 1.00 87.56 98 ARG A C 1
ATOM 766 O O . ARG A 1 98 ? -3.372 1.741 -15.921 1.00 87.56 98 ARG A O 1
ATOM 773 N N . ARG A 1 99 ? -4.278 -0.077 -14.938 1.00 83.81 99 ARG A N 1
ATOM 774 C CA . ARG A 1 99 ? -3.076 -0.530 -14.224 1.00 83.81 99 ARG A CA 1
ATOM 775 C C . ARG A 1 99 ? -2.525 0.485 -13.209 1.00 83.81 99 ARG A C 1
ATOM 777 O O . ARG A 1 99 ? -1.367 0.386 -12.807 1.00 83.81 99 ARG A O 1
ATOM 784 N N . SER A 1 100 ? -3.331 1.458 -12.784 1.00 89.81 100 SER A N 1
ATOM 785 C CA . SER A 1 100 ? -2.911 2.536 -11.889 1.00 89.81 100 SER A CA 1
ATOM 786 C C . SER A 1 100 ? -3.013 2.133 -10.418 1.00 89.81 100 SER A C 1
ATOM 788 O O . SER A 1 100 ? -4.080 1.757 -9.925 1.00 89.81 100 SER A O 1
ATOM 790 N N . SER A 1 101 ? -1.897 2.286 -9.711 1.00 90.25 101 SER A N 1
ATOM 791 C CA . SER A 1 101 ? -1.793 2.101 -8.261 1.00 90.25 101 SER A CA 1
ATOM 792 C C . SER A 1 101 ? -2.648 3.113 -7.497 1.00 90.25 101 SER A C 1
ATOM 794 O O . SER A 1 101 ? -3.442 2.748 -6.632 1.00 90.25 101 SER A O 1
ATOM 796 N N . ALA A 1 102 ? -2.579 4.381 -7.902 1.00 91.81 102 ALA A N 1
ATOM 797 C CA . ALA A 1 102 ? -3.368 5.457 -7.318 1.00 91.81 102 ALA A CA 1
ATOM 798 C C . ALA A 1 102 ? -4.880 5.222 -7.467 1.00 91.81 102 ALA A C 1
ATOM 800 O O . ALA A 1 102 ? -5.617 5.326 -6.489 1.00 91.81 102 ALA A O 1
ATOM 801 N N . LEU A 1 103 ? -5.353 4.836 -8.662 1.00 91.25 103 LEU A N 1
ATOM 802 C CA . LEU A 1 103 ? -6.780 4.555 -8.869 1.00 91.25 103 LEU A CA 1
ATOM 803 C C . LEU A 1 103 ? -7.258 3.338 -8.074 1.00 91.25 103 LEU A C 1
ATOM 805 O O . LEU A 1 103 ? -8.408 3.312 -7.642 1.00 91.25 103 LEU A O 1
ATOM 809 N N . THR A 1 104 ? -6.388 2.350 -7.873 1.00 90.50 104 THR A N 1
ATOM 810 C CA . THR A 1 104 ? -6.686 1.172 -7.050 1.00 90.50 104 THR A CA 1
ATOM 811 C C . THR A 1 104 ? -6.987 1.572 -5.607 1.00 90.50 104 THR A C 1
ATOM 813 O O . THR A 1 104 ? -8.027 1.185 -5.077 1.00 90.50 104 THR A O 1
ATOM 816 N N . VAL A 1 105 ? -6.140 2.414 -5.009 1.00 91.56 105 VAL A N 1
ATOM 817 C CA . VAL A 1 105 ? -6.369 2.967 -3.665 1.00 91.56 105 VAL A CA 1
ATOM 818 C C . VAL A 1 105 ? -7.616 3.856 -3.649 1.00 91.56 105 VAL A C 1
ATOM 820 O O . VAL A 1 105 ? -8.501 3.660 -2.821 1.00 91.56 105 VAL A O 1
ATOM 823 N N . ASN A 1 106 ? -7.742 4.774 -4.613 1.00 91.31 106 ASN A N 1
ATOM 824 C CA . ASN A 1 106 ? -8.847 5.734 -4.692 1.00 91.31 106 ASN A CA 1
ATOM 825 C C . AS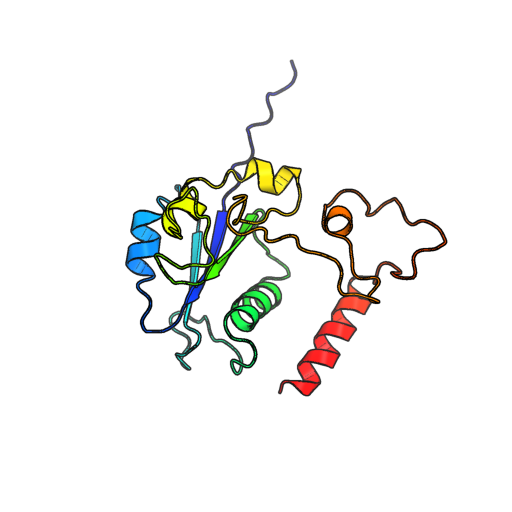N A 1 106 ? -10.235 5.079 -4.770 1.00 91.31 106 ASN A C 1
ATOM 827 O O . ASN A 1 106 ? -11.224 5.635 -4.293 1.00 91.31 106 ASN A O 1
ATOM 831 N N . LYS A 1 107 ? -10.331 3.929 -5.446 1.00 90.56 107 LYS A N 1
ATOM 832 C CA . LYS A 1 107 ? -11.595 3.218 -5.683 1.00 90.56 107 LYS A CA 1
ATOM 833 C C . LYS A 1 107 ? -11.856 2.093 -4.687 1.00 90.56 107 LYS A C 1
ATOM 835 O O . LYS A 1 107 ? -12.922 1.475 -4.765 1.00 90.56 107 LYS A O 1
ATOM 840 N N . LEU A 1 108 ? -10.934 1.831 -3.759 1.00 90.06 108 LEU A N 1
ATOM 841 C CA . LEU A 1 108 ? -11.148 0.850 -2.707 1.00 90.06 108 LEU A CA 1
ATOM 842 C C . LEU A 1 108 ? -12.315 1.290 -1.817 1.00 90.06 108 LEU A C 1
ATOM 844 O O . LEU A 1 108 ? -12.406 2.439 -1.395 1.00 90.06 108 LEU A O 1
ATOM 848 N N . ARG A 1 109 ? -13.215 0.350 -1.526 1.00 90.31 109 ARG A N 1
ATOM 849 C CA . ARG A 1 109 ? -14.326 0.538 -0.590 1.00 90.31 109 ARG A CA 1
ATOM 850 C C . ARG A 1 109 ? -13.987 -0.193 0.707 1.00 90.31 109 ARG A C 1
ATOM 852 O O . ARG A 1 109 ? -14.141 -1.417 0.736 1.00 90.31 109 ARG A O 1
ATOM 859 N N . PRO A 1 110 ? -13.536 0.504 1.764 1.00 89.81 110 PRO A N 1
ATOM 860 C CA . PRO A 1 110 ? -13.067 -0.141 2.990 1.00 89.81 110 PRO A CA 1
ATOM 861 C C . PRO A 1 110 ? -14.136 -1.027 3.638 1.00 89.81 110 PRO A C 1
ATOM 863 O O . PRO A 1 110 ? -13.820 -2.078 4.182 1.00 89.81 110 PRO A O 1
ATOM 866 N N . GLU A 1 111 ? -15.419 -0.681 3.487 1.00 86.94 111 GLU A N 1
ATOM 867 C CA . GLU A 1 111 ? -16.536 -1.486 3.998 1.00 86.94 111 GLU A CA 1
ATOM 868 C C . GLU A 1 111 ? -16.563 -2.889 3.383 1.00 86.94 111 GLU A C 1
ATOM 870 O O . GLU A 1 111 ? -16.955 -3.847 4.040 1.00 86.94 111 GLU A O 1
ATOM 875 N N . THR A 1 112 ? -16.144 -3.019 2.120 1.00 84.69 112 THR A N 1
ATOM 876 C CA . THR A 1 112 ? -16.065 -4.325 1.450 1.00 84.69 112 THR A CA 1
ATOM 877 C C . THR A 1 112 ? -14.940 -5.169 2.036 1.00 84.69 112 THR A C 1
ATOM 879 O O . THR A 1 112 ? -15.099 -6.381 2.151 1.00 84.69 112 THR A O 1
ATOM 882 N N . VAL A 1 113 ? -13.834 -4.537 2.439 1.00 86.88 113 VAL A N 1
ATOM 883 C CA . VAL A 1 113 ? -12.720 -5.218 3.111 1.00 86.88 113 VAL A CA 1
ATOM 884 C C . VAL A 1 113 ? -13.166 -5.710 4.481 1.00 86.88 113 VAL A C 1
ATOM 886 O O . VAL A 1 113 ? -13.052 -6.896 4.762 1.00 86.88 113 VAL A O 1
ATOM 889 N N . VAL A 1 114 ? -13.780 -4.835 5.283 1.00 84.38 114 VAL A N 1
ATOM 890 C CA . VAL A 1 114 ? -14.298 -5.185 6.616 1.00 84.38 114 VAL A CA 1
ATOM 891 C C . VAL A 1 114 ? -15.329 -6.314 6.539 1.00 84.38 114 VAL A C 1
ATOM 893 O O . VAL A 1 114 ? -15.295 -7.230 7.355 1.00 84.38 114 VAL A O 1
ATOM 896 N N . GLN A 1 115 ? -16.222 -6.288 5.543 1.00 80.06 115 GLN A N 1
ATOM 897 C CA . GLN A 1 115 ? -17.239 -7.326 5.370 1.00 80.06 115 GLN A CA 1
ATOM 898 C C . GLN A 1 115 ? -16.648 -8.678 4.945 1.00 80.06 115 GLN A C 1
ATOM 900 O O . GLN A 1 115 ? -17.150 -9.708 5.375 1.00 80.06 115 GLN A O 1
ATOM 905 N N . ARG A 1 116 ? -15.622 -8.692 4.085 1.00 77.00 116 ARG A N 1
ATOM 906 C CA . ARG A 1 116 ? -15.064 -9.933 3.510 1.00 77.00 116 ARG A CA 1
ATOM 907 C C . ARG A 1 116 ? -13.833 -10.462 4.248 1.00 77.00 116 ARG A C 1
ATOM 909 O O . ARG A 1 116 ? -13.388 -11.571 3.974 1.00 77.00 116 ARG A O 1
ATOM 916 N N . GLY A 1 117 ? -13.248 -9.669 5.142 1.00 80.31 117 GLY A N 1
ATOM 917 C CA . GLY A 1 117 ? -11.969 -9.943 5.800 1.00 80.31 117 GLY A CA 1
ATOM 918 C C . GLY A 1 117 ? -10.763 -9.686 4.895 1.00 80.31 117 GLY A C 1
ATOM 919 O O . GLY A 1 117 ? -9.845 -8.977 5.292 1.00 80.31 117 GLY A O 1
ATOM 920 N N . PHE A 1 118 ? -10.786 -10.200 3.665 1.00 83.31 118 PHE A N 1
ATOM 921 C CA . PHE A 1 118 ? -9.721 -10.020 2.683 1.00 83.31 118 PHE A CA 1
ATOM 922 C C . PHE A 1 118 ? -10.288 -9.728 1.292 1.00 83.31 118 PHE A C 1
ATOM 924 O O . PHE A 1 118 ? -11.304 -10.289 0.874 1.00 83.31 118 PHE A O 1
ATOM 931 N N . VAL A 1 119 ? -9.615 -8.846 0.548 1.00 82.25 119 VAL A N 1
ATOM 932 C CA . VAL A 1 119 ? -9.912 -8.590 -0.865 1.00 82.25 119 VAL A CA 1
ATOM 933 C C . VAL A 1 119 ? -8.622 -8.463 -1.664 1.00 82.25 119 VAL A C 1
ATOM 935 O O . VAL A 1 119 ? -7.660 -7.842 -1.221 1.00 82.25 119 VAL A O 1
ATOM 938 N N . ASN A 1 120 ? -8.627 -9.000 -2.882 1.00 83.31 120 ASN A N 1
ATOM 939 C CA . ASN A 1 120 ? -7.558 -8.757 -3.840 1.00 83.31 120 ASN A CA 1
ATOM 940 C C . ASN A 1 120 ? -7.835 -7.451 -4.605 1.00 83.31 120 ASN A C 1
ATOM 942 O O . ASN A 1 120 ? -8.947 -7.228 -5.088 1.00 83.31 120 ASN A O 1
ATOM 946 N N . LEU A 1 121 ? -6.818 -6.598 -4.739 1.00 82.88 121 LEU A N 1
ATOM 947 C CA . LEU A 1 121 ? -6.893 -5.355 -5.511 1.00 82.88 121 LEU A CA 1
ATOM 948 C C . LEU A 1 121 ? -7.029 -5.598 -7.030 1.00 82.88 121 LEU A C 1
ATOM 950 O O . LEU A 1 121 ? -7.587 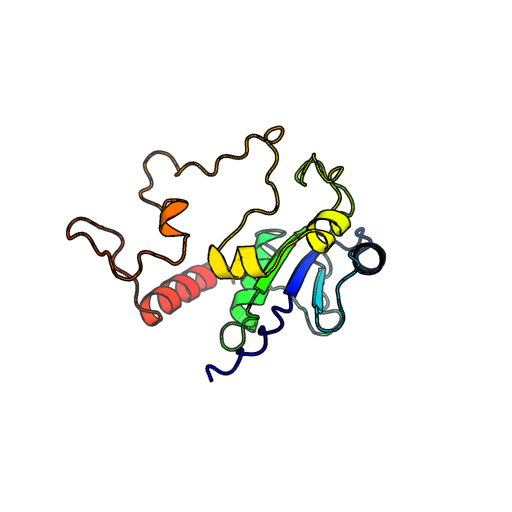-4.770 -7.759 1.00 82.88 121 LEU A O 1
ATOM 954 N N . ALA A 1 122 ? -6.556 -6.747 -7.518 1.00 74.56 122 ALA A N 1
ATOM 955 C CA . ALA A 1 122 ? -6.806 -7.225 -8.869 1.00 74.56 122 ALA A CA 1
ATOM 956 C C . ALA A 1 122 ? -8.161 -7.948 -8.917 1.00 74.56 122 ALA A C 1
ATOM 958 O O . ALA A 1 122 ? -8.307 -9.064 -8.425 1.00 74.56 122 ALA A O 1
ATOM 959 N N . CYS A 1 123 ? -9.161 -7.311 -9.532 1.00 68.38 123 CYS A N 1
ATOM 960 C CA . CYS A 1 123 ? -10.510 -7.871 -9.688 1.00 68.38 123 CYS A CA 1
ATOM 961 C C . CYS A 1 123 ? -10.948 -8.006 -11.156 1.00 68.38 123 CYS A C 1
ATOM 963 O O . CYS A 1 123 ? -12.126 -8.228 -11.443 1.00 68.38 123 CYS A O 1
ATOM 965 N N . ASP A 1 124 ? -10.015 -7.860 -12.101 1.00 67.44 124 ASP A N 1
ATOM 966 C CA . ASP A 1 124 ? -10.304 -7.954 -13.528 1.00 67.44 124 ASP A CA 1
ATOM 967 C C . ASP A 1 124 ? -10.145 -9.380 -14.083 1.00 67.44 124 ASP A C 1
ATOM 969 O O . ASP A 1 124 ? -9.313 -10.175 -13.648 1.00 67.44 124 ASP A O 1
ATOM 973 N N . LYS A 1 125 ? -10.957 -9.698 -15.098 1.00 63.22 125 LYS A N 1
ATOM 974 C CA . LYS A 1 125 ? -10.912 -10.991 -15.801 1.00 63.22 125 LYS A CA 1
ATOM 975 C C . LYS A 1 125 ? -9.712 -11.123 -16.744 1.00 63.22 125 LYS A C 1
ATOM 977 O O . LYS A 1 125 ? -9.471 -12.216 -17.249 1.00 63.22 125 LYS A O 1
ATOM 982 N N . VAL A 1 126 ? -9.000 -10.029 -17.026 1.00 59.06 126 VAL A N 1
ATOM 983 C CA . VAL A 1 126 ? -7.894 -9.996 -17.996 1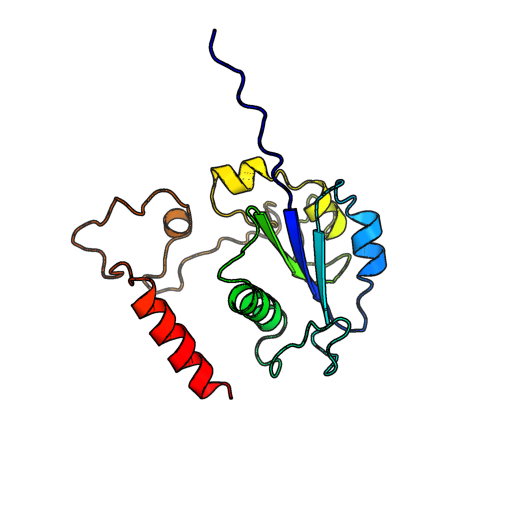.00 59.06 126 VAL A CA 1
ATOM 984 C C . VAL A 1 126 ? -6.661 -10.662 -17.400 1.00 59.06 126 VAL A C 1
ATOM 986 O O . VAL A 1 126 ? -5.978 -11.412 -18.091 1.00 59.06 126 VAL A O 1
ATOM 989 N N . LEU A 1 127 ? -6.412 -10.448 -16.110 1.00 57.00 127 LEU A N 1
ATOM 990 C CA . LEU A 1 127 ? -5.280 -11.033 -15.410 1.00 57.00 127 LEU A CA 1
ATOM 991 C C . LEU A 1 127 ? -5.499 -12.497 -15.000 1.00 57.00 127 LEU A C 1
ATOM 993 O O . LEU A 1 127 ? -4.517 -13.130 -14.629 1.00 57.00 127 LEU A O 1
ATOM 997 N N . LYS A 1 128 ? -6.733 -13.037 -15.076 1.00 54.75 128 LYS A N 1
ATOM 998 C CA . LYS A 1 128 ? -7.108 -14.426 -14.706 1.00 54.75 128 LYS A CA 1
ATOM 999 C C . LYS A 1 128 ? -6.319 -14.972 -13.500 1.00 54.75 128 LYS A C 1
ATOM 1001 O O . LYS A 1 128 ? -5.876 -16.117 -13.508 1.00 54.75 128 LYS A O 1
ATOM 1006 N N . ARG A 1 129 ? -6.097 -14.141 -12.476 1.00 55.69 129 ARG A N 1
ATOM 1007 C CA . ARG A 1 129 ? -5.342 -14.542 -11.285 1.00 55.69 129 ARG A CA 1
ATOM 1008 C C . ARG A 1 129 ? -6.290 -15.268 -10.352 1.00 55.69 129 ARG A C 1
ATOM 1010 O O . ARG A 1 129 ? -6.829 -14.668 -9.426 1.00 55.69 129 ARG A O 1
ATOM 1017 N N . THR A 1 130 ? -6.526 -16.542 -10.633 1.00 49.91 130 THR A N 1
ATOM 1018 C CA . THR A 1 130 ? -7.111 -17.426 -9.633 1.00 49.91 130 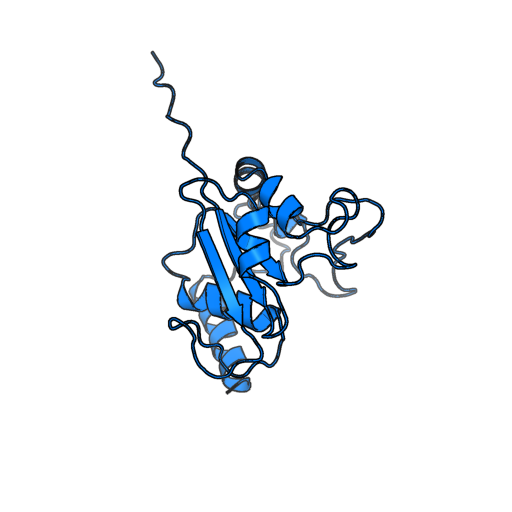THR A CA 1
ATOM 1019 C C . THR A 1 130 ? -6.006 -17.797 -8.655 1.00 49.91 130 THR A C 1
ATOM 1021 O O . THR A 1 130 ? -4.949 -18.276 -9.064 1.00 49.91 130 THR A O 1
ATOM 1024 N N . ILE A 1 131 ? -6.218 -17.509 -7.371 1.00 48.78 131 ILE A N 1
ATOM 1025 C CA . ILE A 1 131 ? -5.388 -18.080 -6.311 1.00 48.78 131 ILE A CA 1
ATOM 1026 C C . ILE A 1 131 ? -5.886 -19.514 -6.161 1.00 48.78 131 ILE A C 1
ATOM 1028 O O . ILE A 1 131 ? -6.897 -19.754 -5.508 1.00 48.78 131 ILE A O 1
ATOM 1032 N N . GLU A 1 132 ? -5.235 -20.433 -6.861 1.00 46.19 132 GLU A N 1
ATOM 1033 C CA . GLU A 1 132 ? -5.478 -21.863 -6.704 1.00 46.19 132 GLU A CA 1
ATOM 1034 C C . GLU A 1 132 ? -4.611 -22.386 -5.551 1.00 46.19 132 GLU A C 1
ATOM 1036 O O . GLU A 1 132 ? -3.469 -21.931 -5.395 1.00 46.19 132 GLU A O 1
ATOM 1041 N N . PRO A 1 133 ? -5.100 -23.347 -4.751 1.00 49.91 133 PRO A N 1
ATOM 1042 C CA . PRO A 1 133 ? -4.252 -24.076 -3.820 1.00 49.91 133 PRO A CA 1
ATOM 1043 C C . PRO A 1 133 ? -3.055 -24.687 -4.559 1.00 49.91 133 PRO A C 1
ATOM 1045 O O . PRO A 1 133 ? -3.188 -25.176 -5.685 1.00 49.91 133 PRO A O 1
ATOM 1048 N N . MET A 1 134 ? -1.876 -24.683 -3.933 1.00 45.47 134 MET A N 1
ATOM 1049 C CA . MET A 1 134 ? -0.727 -25.394 -4.497 1.00 45.47 134 MET A CA 1
ATOM 1050 C C . MET A 1 134 ? -1.074 -26.888 -4.644 1.00 45.47 134 MET A C 1
ATOM 1052 O O . MET A 1 134 ? -1.600 -27.475 -3.694 1.00 45.47 134 MET A O 1
ATOM 1056 N N . PRO A 1 135 ? -0.792 -27.529 -5.797 1.00 47.06 135 PRO A N 1
ATOM 1057 C CA . PRO A 1 135 ? -1.092 -28.944 -5.990 1.00 47.06 135 PRO A CA 1
ATOM 1058 C C . PRO A 1 135 ? -0.443 -29.797 -4.895 1.00 47.06 135 PRO A C 1
ATOM 1060 O O . PRO A 1 135 ? 0.774 -29.767 -4.724 1.00 47.06 135 PRO A O 1
ATOM 1063 N N . GLY A 1 136 ? -1.255 -30.551 -4.152 1.00 55.03 136 GLY A N 1
ATOM 1064 C CA . GLY A 1 136 ? -0.780 -31.406 -3.059 1.00 55.03 136 GLY A CA 1
ATOM 1065 C C . GLY A 1 136 ? -0.524 -30.694 -1.725 1.00 55.03 136 GLY A C 1
ATOM 1066 O O . GLY A 1 136 ? -0.005 -31.327 -0.811 1.00 55.03 136 GLY A O 1
ATOM 1067 N N . VAL A 1 137 ? -0.892 -29.415 -1.584 1.00 54.22 137 VAL A N 1
ATOM 1068 C CA . VAL A 1 137 ? -0.803 -28.669 -0.320 1.00 54.22 137 VAL A CA 1
ATOM 1069 C C . VAL A 1 137 ? -2.214 -28.357 0.176 1.00 54.22 137 VAL A C 1
ATOM 1071 O O . VAL A 1 137 ? -2.957 -27.630 -0.479 1.00 54.22 137 VAL A O 1
ATOM 1074 N N . SER A 1 138 ? -2.574 -28.860 1.359 1.00 52.81 138 SER A N 1
ATOM 1075 C CA . SER A 1 138 ? -3.794 -28.484 2.091 1.00 52.81 138 SER A CA 1
ATOM 1076 C C . SER A 1 138 ? -3.617 -27.109 2.753 1.00 52.81 138 SER A C 1
ATOM 1078 O O . SER A 1 138 ? -3.681 -26.976 3.973 1.00 52.81 138 SER A O 1
ATOM 1080 N N . GLY A 1 139 ? -3.248 -26.102 1.961 1.00 48.56 139 GLY A N 1
ATOM 1081 C CA . GLY A 1 139 ? -3.182 -24.721 2.426 1.00 48.56 139 GLY A CA 1
ATOM 1082 C C . GLY A 1 139 ? -4.593 -24.159 2.590 1.00 48.56 139 GLY A C 1
ATOM 1083 O O . GLY A 1 139 ? -5.512 -24.690 1.960 1.00 48.56 139 GLY A O 1
ATOM 1084 N N . PRO A 1 140 ? -4.772 -23.097 3.394 1.00 49.09 140 PRO A N 1
ATOM 1085 C CA . PRO A 1 140 ? -6.075 -22.475 3.541 1.00 49.09 140 PRO A CA 1
ATOM 1086 C C . PRO A 1 140 ? -6.609 -22.090 2.158 1.00 49.09 140 PRO A C 1
ATOM 1088 O O . PRO A 1 140 ? -5.943 -21.388 1.389 1.00 49.09 140 PRO A O 1
ATOM 1091 N N . SER A 1 141 ? -7.792 -22.596 1.820 1.00 49.47 141 SER A N 1
ATOM 1092 C CA . SER A 1 141 ? -8.515 -22.189 0.625 1.00 49.47 141 SER A CA 1
ATOM 1093 C C . SER A 1 141 ? -8.768 -20.676 0.666 1.00 49.47 141 SER A C 1
ATOM 1095 O O . SER A 1 141 ? -8.721 -20.042 1.720 1.00 49.47 141 SER A O 1
ATOM 1097 N N . VAL A 1 142 ? -9.081 -20.049 -0.472 1.00 46.75 142 VAL A N 1
ATOM 1098 C CA . VAL A 1 142 ? -9.465 -18.625 -0.453 1.00 46.75 142 VAL A CA 1
ATOM 1099 C C . VAL A 1 142 ? -10.692 -18.378 0.440 1.00 46.75 142 VAL A C 1
ATOM 1101 O O . VAL A 1 142 ? -10.862 -17.262 0.922 1.00 46.75 142 VAL A O 1
ATOM 1104 N N . LEU A 1 143 ? -11.525 -19.407 0.655 1.00 43.78 143 LEU A N 1
ATOM 1105 C CA . LEU A 1 143 ? -12.647 -19.388 1.593 1.00 43.78 143 LEU A CA 1
ATOM 1106 C C . LEU A 1 143 ? -12.148 -19.475 3.044 1.00 43.78 143 LEU A C 1
ATOM 1108 O O . LEU A 1 143 ? -12.656 -18.752 3.889 1.00 43.78 143 LEU A O 1
ATOM 1112 N N . ASP A 1 144 ? -11.080 -20.224 3.311 1.00 45.94 144 ASP A N 1
ATOM 1113 C CA . ASP A 1 144 ? -10.441 -20.319 4.635 1.00 45.94 144 ASP A CA 1
ATOM 1114 C C . ASP A 1 144 ? -9.723 -19.006 5.017 1.00 45.94 144 ASP A C 1
ATOM 1116 O O . ASP A 1 144 ? -9.515 -18.716 6.192 1.00 45.94 144 ASP A O 1
ATOM 1120 N N . LEU A 1 145 ? -9.356 -18.181 4.025 1.00 47.88 145 LEU A N 1
ATOM 1121 C CA . LEU A 1 145 ? -8.867 -16.809 4.229 1.00 47.88 145 LEU A CA 1
ATOM 1122 C C . LEU A 1 145 ? -9.997 -15.801 4.498 1.00 47.88 145 LEU A C 1
ATOM 1124 O O . LEU A 1 145 ? -9.725 -14.665 4.902 1.00 47.88 145 LEU A O 1
ATOM 1128 N N . THR A 1 146 ? -11.260 -16.175 4.262 1.00 41.56 146 THR A N 1
ATOM 1129 C CA . THR A 1 146 ? -12.396 -15.346 4.671 1.00 41.56 146 THR A CA 1
ATOM 1130 C C . THR A 1 146 ? -12.685 -15.568 6.150 1.00 41.56 146 THR A C 1
ATOM 1132 O O . THR A 1 146 ? -12.604 -16.671 6.676 1.00 41.56 146 THR A O 1
ATOM 1135 N N . ARG A 1 147 ? -12.998 -14.477 6.850 1.00 40.09 147 ARG A N 1
ATOM 1136 C CA . ARG A 1 147 ? -13.120 -14.379 8.316 1.00 40.09 147 ARG A CA 1
ATOM 1137 C C . ARG A 1 147 ? -14.210 -15.262 8.959 1.00 40.09 147 ARG A C 1
ATOM 1139 O O . ARG A 1 147 ? -14.454 -15.096 10.153 1.00 40.09 147 ARG A O 1
ATOM 1146 N N . GLU A 1 148 ? -14.895 -16.117 8.205 1.00 38.09 148 GLU A N 1
ATOM 1147 C CA . GLU A 1 148 ? -16.184 -16.704 8.594 1.00 38.09 148 GLU A CA 1
ATOM 1148 C C . GLU A 1 148 ? -16.102 -18.093 9.255 1.00 38.09 148 GLU A C 1
ATOM 1150 O O . GLU A 1 148 ? -17.025 -18.427 9.989 1.00 38.09 148 GLU A O 1
ATOM 1155 N N . ASP A 1 149 ? -14.993 -18.836 9.160 1.00 38.22 149 ASP A N 1
ATOM 1156 C CA . ASP A 1 149 ? -14.955 -20.241 9.625 1.00 38.22 149 ASP A CA 1
ATOM 1157 C C . ASP A 1 149 ? -14.055 -20.536 10.839 1.00 38.22 149 ASP A C 1
ATOM 1159 O O . ASP A 1 149 ? -13.650 -21.672 11.072 1.00 38.22 149 ASP A O 1
ATOM 1163 N N . TRP A 1 150 ? -13.826 -19.561 11.724 1.00 40.00 150 TRP A N 1
ATOM 1164 C CA . TRP A 1 150 ? -13.159 -19.836 13.014 1.00 40.00 150 TRP A CA 1
ATOM 1165 C C . TRP A 1 150 ? -13.957 -20.780 13.939 1.00 40.00 150 TRP A C 1
ATOM 1167 O O . TRP A 1 150 ? -13.415 -21.266 14.927 1.00 40.00 150 TRP A O 1
ATOM 1177 N N . GLY A 1 151 ? -15.246 -21.017 13.659 1.00 35.34 151 GLY A N 1
ATOM 1178 C CA . GLY A 1 151 ? -16.130 -21.878 14.456 1.00 35.34 151 GLY A CA 1
ATOM 1179 C C . GLY A 1 151 ? -16.507 -23.212 13.805 1.00 35.34 151 GLY A C 1
ATOM 1180 O O . GLY A 1 151 ? -17.256 -23.976 14.411 1.00 35.34 151 GLY A O 1
ATOM 1181 N N . ALA A 1 152 ? -16.028 -23.493 12.592 1.00 40.19 152 ALA A N 1
ATOM 1182 C CA . ALA A 1 152 ? -16.366 -24.697 11.837 1.00 40.19 152 ALA A CA 1
ATOM 1183 C C . ALA A 1 152 ? -15.155 -25.639 11.736 1.00 40.19 152 ALA A C 1
ATOM 1185 O O . ALA A 1 152 ? -14.746 -26.039 10.649 1.00 40.19 152 ALA A O 1
ATOM 1186 N N . GLU A 1 153 ? -14.562 -26.015 12.873 1.00 42.97 153 GLU A N 1
ATOM 1187 C CA . GLU A 1 153 ? -13.597 -27.119 12.894 1.00 42.97 153 GLU A CA 1
ATOM 1188 C C . GLU A 1 153 ? -14.349 -28.435 12.622 1.00 42.97 153 GLU A C 1
ATOM 1190 O O . GLU A 1 153 ? -14.940 -29.053 13.510 1.00 42.97 153 GLU A O 1
ATOM 1195 N N . GLY A 1 154 ? -14.355 -28.866 11.359 1.00 40.41 154 GLY A N 1
ATOM 1196 C CA . GLY A 1 154 ? -14.651 -30.250 11.012 1.00 40.41 154 GLY A CA 1
ATOM 1197 C C . GLY A 1 154 ? -13.579 -31.163 11.610 1.00 40.41 154 GLY A C 1
ATOM 1198 O O . GLY A 1 154 ? -12.390 -30.866 11.513 1.00 40.41 154 GLY A O 1
ATOM 1199 N N . GLN A 1 155 ? -13.990 -32.292 12.193 1.00 44.25 155 GLN A N 1
ATOM 1200 C CA . GLN A 1 155 ? -13.119 -33.291 12.843 1.00 44.25 155 GLN A CA 1
ATOM 1201 C C . GLN A 1 155 ? -12.026 -33.909 11.939 1.00 44.25 155 GLN A C 1
ATOM 1203 O O . GLN A 1 155 ? -11.247 -34.723 12.423 1.00 44.25 155 GLN A O 1
ATOM 1208 N N . ASP A 1 156 ? -11.956 -33.525 10.661 1.00 44.31 156 ASP A N 1
ATOM 1209 C CA . ASP A 1 156 ? -11.018 -34.032 9.647 1.00 44.31 156 ASP A CA 1
ATOM 1210 C C . ASP A 1 156 ? -10.044 -32.946 9.123 1.00 44.31 156 ASP A C 1
ATOM 1212 O O . ASP A 1 156 ? -9.301 -33.150 8.166 1.00 44.31 156 ASP A O 1
ATOM 1216 N N . SER A 1 157 ? -10.037 -31.756 9.741 1.00 42.09 157 SER A N 1
ATOM 1217 C CA . SER A 1 157 ? -9.059 -30.700 9.455 1.00 42.09 157 SER A CA 1
ATOM 1218 C C . SER A 1 157 ? -7.698 -31.040 10.077 1.00 42.09 157 SER A C 1
ATOM 1220 O O . SER A 1 157 ? -7.557 -31.075 11.299 1.00 42.09 157 SER A O 1
ATOM 1222 N N . THR A 1 158 ? -6.662 -31.227 9.253 1.00 38.88 158 THR A N 1
ATOM 1223 C CA . THR A 1 158 ? -5.262 -31.326 9.718 1.00 38.88 158 THR A CA 1
ATOM 1224 C C . THR A 1 158 ? -4.642 -29.963 10.043 1.00 38.88 158 THR A C 1
ATOM 1226 O O . THR A 1 158 ? -3.536 -29.896 10.581 1.00 38.88 158 THR A O 1
ATOM 1229 N N . LEU A 1 159 ? -5.334 -28.865 9.723 1.00 39.69 159 LEU A N 1
ATOM 1230 C CA . LEU A 1 159 ? -5.003 -27.519 10.176 1.00 39.69 159 LEU A CA 1
ATOM 1231 C C . LEU A 1 159 ? -5.667 -27.315 11.537 1.00 39.69 159 LEU A C 1
ATOM 1233 O O . LEU A 1 159 ? -6.704 -26.666 11.658 1.00 39.69 159 LEU A O 1
ATOM 1237 N N . HIS A 1 160 ? -5.072 -27.903 12.576 1.00 39.25 160 HIS A N 1
ATOM 1238 C CA . HIS A 1 160 ? -5.391 -27.503 13.941 1.00 39.25 160 HIS A CA 1
ATOM 1239 C C . HIS A 1 160 ? -5.127 -26.007 14.058 1.00 39.25 160 HIS A C 1
ATOM 1241 O O . HIS A 1 160 ? -4.016 -25.568 13.734 1.00 39.25 160 HIS A O 1
ATOM 1247 N N . SER A 1 161 ? -6.136 -25.241 14.488 1.00 39.84 161 SER A N 1
ATOM 1248 C CA . SER A 1 161 ? -5.963 -23.827 14.790 1.00 39.84 161 SER A CA 1
ATOM 1249 C C . SER A 1 161 ? -4.738 -23.682 15.688 1.00 39.84 161 SER A C 1
ATOM 1251 O O . SER A 1 161 ? -4.667 -24.156 16.824 1.00 39.84 161 SER A O 1
ATOM 1253 N N . GLN A 1 162 ? -3.681 -23.123 15.110 1.00 41.75 162 GLN A N 1
ATOM 1254 C CA . GLN A 1 162 ? -2.474 -22.867 15.855 1.00 41.75 162 GLN A CA 1
ATOM 1255 C C . GLN A 1 162 ? -2.820 -21.716 16.781 1.00 41.75 162 GLN A C 1
ATOM 1257 O O . GLN A 1 162 ? -3.133 -20.618 16.319 1.00 41.75 162 GLN A O 1
ATOM 1262 N N . SER A 1 163 ? -2.830 -21.986 18.089 1.00 39.19 163 SER A N 1
ATOM 1263 C CA . SER A 1 163 ? -2.953 -20.925 19.081 1.00 39.19 163 SER A CA 1
ATOM 1264 C C . SER A 1 163 ? -1.937 -19.821 18.749 1.00 39.19 163 SER A C 1
ATOM 1266 O O . SER A 1 163 ? -0.884 -20.127 18.176 1.00 39.19 163 SER A O 1
ATOM 1268 N N . PRO A 1 164 ? -2.211 -18.548 19.086 1.00 40.88 164 PRO A N 1
ATOM 1269 C CA . PRO A 1 164 ? -1.287 -17.448 18.806 1.00 40.88 164 PRO A CA 1
ATOM 1270 C C . PRO A 1 164 ? 0.164 -17.781 19.190 1.00 40.88 164 PRO A C 1
ATOM 1272 O O . PRO A 1 164 ? 1.083 -17.534 18.418 1.00 40.88 164 PRO A O 1
ATOM 1275 N N . GLU A 1 165 ? 0.357 -18.481 20.311 1.00 41.31 165 GLU A N 1
ATOM 1276 C CA . GLU A 1 165 ? 1.655 -18.967 20.803 1.00 41.31 165 GLU A CA 1
ATOM 1277 C C . GLU A 1 165 ? 2.380 -19.948 19.867 1.00 41.31 165 GLU A C 1
ATOM 1279 O O . GLU A 1 165 ? 3.611 -19.970 19.791 1.00 41.31 165 GLU A O 1
ATOM 1284 N N . HIS A 1 166 ? 1.634 -20.775 19.138 1.00 40.31 166 HIS A N 1
ATOM 1285 C CA . HIS A 1 166 ? 2.190 -21.745 18.200 1.00 40.31 166 HIS A CA 1
ATOM 1286 C C . HIS A 1 166 ? 2.613 -21.060 16.888 1.00 40.31 166 HIS A C 1
ATOM 1288 O O . HIS A 1 166 ? 3.699 -21.337 16.378 1.00 40.31 166 HIS A O 1
ATOM 1294 N N . LEU A 1 167 ? 1.833 -20.072 16.427 1.00 43.44 167 LEU A N 1
ATOM 1295 C CA . LEU A 1 167 ? 2.207 -19.199 15.309 1.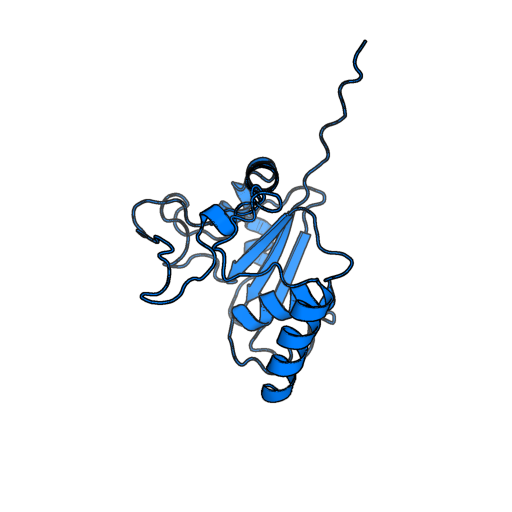00 43.44 167 LEU A CA 1
ATOM 1296 C C . LEU A 1 167 ? 3.437 -18.347 15.638 1.00 43.44 167 LEU A C 1
ATOM 1298 O O . LEU A 1 167 ? 4.340 -18.253 14.807 1.00 43.44 167 LEU A O 1
ATOM 1302 N N . TYR A 1 168 ? 3.526 -17.801 16.858 1.00 46.84 168 TYR A N 1
ATOM 1303 C CA . TYR A 1 168 ? 4.717 -17.088 17.322 1.00 46.84 168 TYR A CA 1
ATOM 1304 C C . TYR A 1 168 ? 5.967 -17.965 17.226 1.00 46.84 168 TYR A C 1
ATOM 1306 O O . TYR A 1 168 ? 6.970 -17.530 16.668 1.00 46.84 168 TYR A O 1
ATOM 1314 N N . ARG A 1 169 ? 5.915 -19.220 17.690 1.00 44.91 169 ARG A N 1
ATOM 1315 C CA . ARG A 1 169 ? 7.058 -20.143 17.582 1.00 44.91 169 ARG A CA 1
ATOM 1316 C C . ARG A 1 169 ? 7.481 -20.415 16.140 1.00 44.91 169 ARG A C 1
ATOM 1318 O O . ARG A 1 169 ? 8.667 -20.332 15.850 1.00 44.91 169 ARG A O 1
ATOM 1325 N N . ILE A 1 170 ? 6.540 -20.690 15.236 1.00 43.72 170 ILE A N 1
ATOM 1326 C CA . ILE A 1 170 ? 6.863 -20.982 13.828 1.00 43.72 170 ILE A CA 1
ATOM 1327 C C . ILE A 1 170 ? 7.478 -19.770 13.131 1.00 43.72 170 ILE A C 1
ATOM 1329 O O . ILE A 1 170 ? 8.453 -19.908 12.390 1.00 43.72 170 ILE A O 1
ATOM 1333 N N . ILE A 1 171 ? 6.924 -18.585 13.382 1.00 47.03 171 ILE A N 1
ATOM 1334 C CA . ILE A 1 171 ? 7.449 -17.317 12.880 1.00 4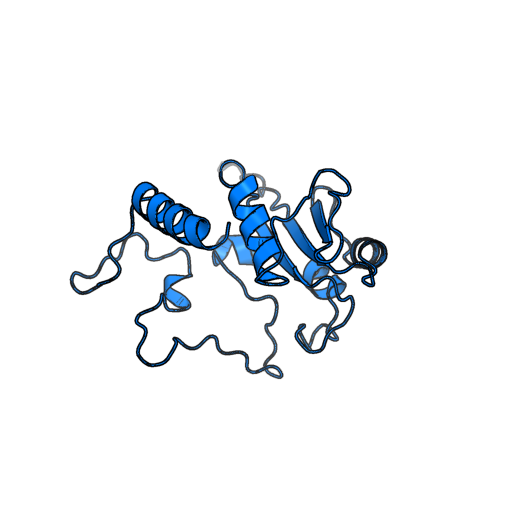7.03 171 ILE A CA 1
ATOM 1335 C C . ILE A 1 171 ? 8.878 -17.139 13.410 1.00 47.03 171 ILE A C 1
ATOM 1337 O O . ILE A 1 171 ? 9.817 -17.116 12.616 1.00 47.03 171 ILE A O 1
ATOM 1341 N N . PHE A 1 172 ? 9.082 -17.127 14.729 1.00 46.97 172 PHE A N 1
ATOM 1342 C CA . PHE A 1 172 ? 10.403 -16.905 15.329 1.00 46.97 172 PHE A CA 1
ATOM 1343 C C . PHE A 1 172 ? 11.458 -17.952 14.930 1.00 46.97 172 PHE A C 1
ATOM 1345 O O . PHE A 1 172 ? 12.597 -17.574 14.645 1.00 46.97 172 PHE A O 1
ATOM 1352 N N . ASP A 1 173 ? 11.1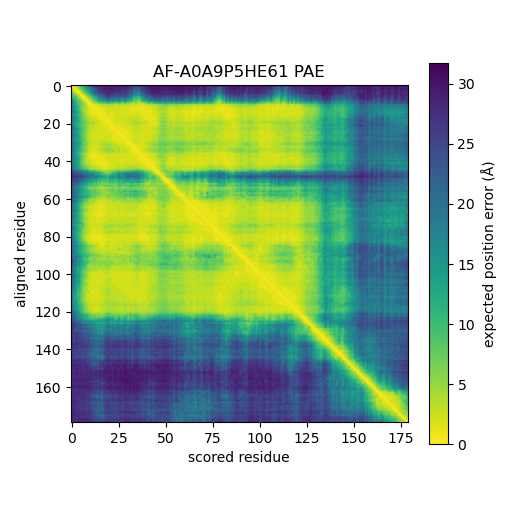06 -19.237 14.840 1.00 43.75 173 ASP A N 1
ATOM 1353 C CA . ASP A 1 173 ? 12.040 -20.286 14.407 1.00 43.75 173 ASP A CA 1
ATOM 1354 C C . ASP A 1 173 ? 12.404 -20.158 12.918 1.00 43.75 173 ASP A C 1
ATOM 1356 O O . ASP A 1 173 ? 13.552 -20.402 12.542 1.00 43.75 173 ASP A O 1
ATOM 1360 N N . SER A 1 174 ? 11.479 -19.685 12.075 1.00 41.91 174 SER A N 1
ATOM 1361 C CA . SER A 1 174 ? 11.756 -19.397 10.658 1.00 41.91 174 SER A CA 1
ATOM 1362 C C . SER A 1 174 ? 12.638 -18.153 10.481 1.00 41.91 174 SER A C 1
ATOM 1364 O O . SER A 1 174 ? 13.510 -18.128 9.611 1.00 41.91 174 SER A O 1
ATOM 1366 N N . TYR A 1 175 ? 12.479 -17.137 11.339 1.00 43.81 175 TYR A N 1
ATOM 1367 C CA . TYR A 1 175 ? 13.335 -15.942 11.347 1.00 43.81 175 TYR A CA 1
ATOM 1368 C C . TYR A 1 175 ? 14.746 -16.211 11.882 1.00 43.81 175 TYR A C 1
ATOM 1370 O O . TYR A 1 175 ? 15.678 -15.490 11.528 1.00 43.81 175 TYR A O 1
ATOM 1378 N N . ARG A 1 176 ? 14.949 -17.286 12.651 1.00 44.19 176 ARG A N 1
ATOM 1379 C CA . ARG A 1 176 ? 16.277 -17.702 13.128 1.00 44.19 176 ARG A CA 1
ATOM 1380 C C . ARG A 1 176 ? 17.189 -18.248 12.022 1.00 44.19 176 ARG A C 1
ATOM 1382 O O . ARG A 1 176 ? 18.392 -18.330 12.225 1.00 44.19 176 ARG A O 1
ATOM 1389 N N . VAL A 1 177 ? 16.628 -18.611 10.867 1.00 36.47 177 VAL A N 1
ATOM 1390 C CA . VAL A 1 177 ? 17.374 -19.059 9.673 1.00 36.47 177 VAL A CA 1
ATOM 1391 C C . VAL A 1 177 ? 17.670 -17.889 8.717 1.00 36.47 177 VAL A C 1
ATOM 1393 O O . VAL A 1 177 ? 18.463 -18.017 7.785 1.00 36.47 177 VAL A O 1
ATOM 1396 N N . LEU A 1 178 ? 17.035 -16.729 8.927 1.00 37.00 178 LEU A N 1
ATOM 1397 C CA . LEU A 1 178 ? 17.140 -15.561 8.047 1.00 37.00 178 LEU A CA 1
ATOM 1398 C C . LEU A 1 178 ? 18.110 -14.475 8.547 1.00 37.00 178 LEU A C 1
ATOM 1400 O O . LEU A 1 178 ? 18.472 -13.618 7.731 1.00 37.00 178 LEU A O 1
ATOM 1404 N N . LEU A 1 179 ? 18.568 -14.549 9.801 1.00 35.66 179 LEU A N 1
ATOM 1405 C CA . LEU A 1 179 ? 19.682 -13.774 10.376 1.00 35.66 179 LEU A CA 1
ATOM 1406 C C . LEU A 1 179 ? 20.965 -14.613 10.400 1.00 35.66 179 LEU A C 1
ATOM 1408 O O . LEU A 1 179 ? 22.034 -14.029 10.122 1.00 35.66 179 LEU A O 1
#

Radius of gyration: 18.36 Å; Cα contacts (8 Å, |Δi|>4): 207; chains: 1; bounding box: 56×47×39 Å

Mean predicted aligned error: 12.89 Å

pLDDT: mean 71.63, std 20.66, range [35.34, 96.69]

Foldseek 3Di:
DDPPPPPDPQAEEEQEQEAPPFDLVVLVVLLCRDVRHYYDYDHLHDQDPPVPQHFDNPPDRQVSSVVVVCVVCVVPDGLHYHRDYRHQADPPAAVVQVRGPSSLNNPDDSVVCNQFVDDDSHPDVVVVDDPDPDVPDPDQDVNSSGPPCPPPPDPPDPPDPQDPVNVVVVVVVVVVVVD

Sequence (179 aa):
MKACLARRANYVTVIVAAISSDDSTKLHQESGLRTGDTQIVYVADQPDAQNGLSLPQNKGNEAMVYLTYLIDHYDNLPEVMVFMHGHRTTWHNNALLRRSSALTVNKLRPETVVQRGFVNLACDKVLKRTIEPMPGVSGPSVLDLTREDWGAEGQDSTLHSQSPEHLYRIIFDSYRVLL

Solvent-accessible surface area (backbone atoms only — not comparable to full-atom values): 11260 Å² total; per-residue (Å²): 133,82,78,78,74,74,80,77,82,71,46,41,38,36,42,29,30,24,44,84,89,42,59,55,69,60,37,54,69,64,17,62,70,52,96,79,38,46,78,46,74,38,48,72,77,50,90,66,42,69,92,74,51,60,76,72,87,73,85,52,65,58,57,41,48,56,52,50,53,51,64,79,31,60,94,68,64,68,94,35,75,43,83,45,67,29,55,57,61,43,94,85,39,26,64,87,48,74,13,27,44,22,51,50,60,52,68,58,58,55,68,59,33,69,73,40,59,58,75,70,83,62,80,45,80,85,73,66,76,72,86,68,71,58,89,96,46,95,57,78,46,76,68,66,60,25,77,80,57,91,83,64,81,56,99,82,58,87,74,65,83,64,52,71,71,53,49,48,49,55,51,55,60,56,52,66,76,74,114

Secondary structure (DSSP, 8-state):
----PPPP---EEEEEEE-TTS-HHHHHHHHTPPTT-EEEEEETT--S-GGG-PPSS-SSTHHHHHHHHHHHTGGG--SEEEEEES-SB-TTS-GGGTTBHHHHHHH--HHHHHHHS---S---SSS----PPPTT--PPPTTTTSTT-TT---TT-S-----HHHHHHHHHHHHTTT-

Nearest PDB structures (foldseek):
  5ksr-assembly1_D  TM=4.753E-01  e=1.779E-01  Xylella fastidiosa 9a5c
  5ksr-assembly1_A  TM=4.759E-01  e=3.671E-01  Xylella fastidiosa 9a5c
  5ksq-assembly1_B  TM=4.798E-01  e=3.671E-01  Xylella fastidiosa 9a5c
  1jxh-assembly1_B  TM=2.780E-01  e=3.445E+00  Salmonella enterica subsp. enterica serovar Typhimurium